Protein AF-A0A1X0Q7D5-F1 (afdb_monomer_lite)

Secondary structure (DSSP, 8-state):
------PPPPP-----SS--B--S-HHHHHHHHHHHHT--S-HHHHHHHHHTT----HHHHHHHHHTPPPHHHHHHHHH---S-B-HHHHHHHH-S-HHHHHHHHHHHHHHHHHTTS-HHHHHHHHHHHHHHHHH-HHHHHHHHHHHHHHHHHTTT-SS--S---GGGGGGG-SHHHHHHHHHH--GGG------SS-HHHHHHHHHHHHTT--TTSS-HHHHHHHHHHHHHHHHHHHHHHHHHT-S-HHHHHHHHHHHHHHHH----

Foldseek 3Di:
DDDDDDDDDDDDDDDDDQPQDDLADPVLLVLQLVLCVPDPDDLVVVLVCLLVLNDDPLVSLVSCLVSPDDPVSLVVLLPDPDPRHGPSSVSSVPDPDSVSSNLSSLLSNLCVLVVPDPLVVLLVVLLVQLCCLLPPPLVVQLQVVVLVVVCVVVVVPPHRDPHDALVCLVVCLDPVSLVVSVVRHPLVPDPADARPDFPVVVLVSVVVSVVSDDPPSDPVVVVVSSVVSSVSSVVSVVVSCVSNVHDTPNVRSVSVVVSSVSSPDDDD

InterPro domains:
  IPR015425 Formin, FH2 domain [PF02181] (6-171)
  IPR042201 Formin, FH2 domain superfamily [G3DSA:1.20.58.2220] (2-186)

Sequence (268 aa):
MVKEIKKKEVKNVIFDKEEEIKVLDPRKSFGLNVALGRVKLKPEELLEEISERKLKDENLVRQLLFYSPSIEEHLIIKSIKDEKINKAEKFYQTVENLPKLIEDLTAINFNNLYSKRNYKKLFSNYIELFEYMIDSKDLVDLVGILLIVGNQLNNFQLNRAEAFELNSLESFMIDDIKELLIKKFDFSKLKIQSLILPTTGLLLEFKDIKNIYLKGVIDDLEYELIEELFDKLVNLQTKLKRFFNIDDDFKFINQIVKFIEFNLKTDQ

Radius of gyration: 30.1 Å; chains: 1; bounding box: 59×72×79 Å

Structure (mmCIF, N/CA/C/O backbone):
data_AF-A0A1X0Q7D5-F1
#
_entry.id   AF-A0A1X0Q7D5-F1
#
loop_
_atom_site.group_PDB
_atom_site.id
_atom_site.type_symbol
_atom_site.label_atom_id
_atom_site.label_alt_id
_atom_site.label_comp_id
_atom_site.label_asym_id
_atom_site.label_entity_id
_atom_site.label_seq_id
_atom_site.pdbx_PDB_ins_code
_atom_site.Cartn_x
_atom_site.Cartn_y
_atom_site.Cartn_z
_atom_site.occupancy
_atom_site.B_iso_or_equiv
_atom_site.auth_seq_id
_atom_site.auth_comp_id
_atom_site.auth_asym_id
_atom_site.auth_atom_id
_atom_site.pdbx_PDB_model_num
ATOM 1 N N . MET A 1 1 ? -13.262 -50.749 46.425 1.00 39.00 1 MET A N 1
ATOM 2 C CA . MET A 1 1 ? -13.617 -50.066 45.161 1.00 39.00 1 MET A CA 1
ATOM 3 C C . MET A 1 1 ? -14.541 -48.903 45.475 1.00 39.00 1 MET A C 1
ATOM 5 O O . MET A 1 1 ? -15.733 -49.121 45.594 1.00 39.00 1 MET A O 1
ATOM 9 N N . VAL A 1 2 ? -13.999 -47.694 45.611 1.00 30.02 2 VAL A N 1
ATOM 10 C CA . VAL A 1 2 ? -14.742 -46.436 45.435 1.00 30.02 2 VAL A CA 1
ATOM 11 C C . VAL A 1 2 ? -13.741 -45.471 44.800 1.00 30.02 2 VAL A C 1
ATOM 13 O O . VAL A 1 2 ? -12.714 -45.165 45.398 1.00 30.02 2 VAL A O 1
ATOM 16 N N . LYS A 1 3 ? -13.964 -45.116 43.531 1.00 31.14 3 LYS A N 1
ATOM 17 C CA . LYS A 1 3 ? -13.182 -44.108 42.806 1.00 31.14 3 LYS A CA 1
ATOM 18 C C . LYS A 1 3 ? -13.866 -42.764 43.037 1.00 31.14 3 LYS A C 1
ATOM 20 O O . LYS A 1 3 ? -14.934 -42.536 42.479 1.00 31.14 3 LYS A O 1
ATOM 25 N N . GLU A 1 4 ? -13.257 -41.896 43.836 1.00 32.75 4 GLU A N 1
ATOM 26 C CA . GLU A 1 4 ? -13.654 -40.491 43.921 1.00 32.75 4 GLU A CA 1
ATOM 27 C C . GLU A 1 4 ? -13.038 -39.691 42.769 1.00 32.75 4 GLU A C 1
ATOM 29 O O . GLU A 1 4 ? -11.847 -39.779 42.457 1.00 32.75 4 GLU A O 1
ATOM 34 N N . ILE A 1 5 ? -13.903 -38.932 42.106 1.00 35.88 5 ILE A N 1
ATOM 35 C CA . ILE A 1 5 ? -13.606 -38.073 40.967 1.00 35.88 5 ILE A CA 1
ATOM 36 C C . ILE A 1 5 ? -12.966 -36.786 41.501 1.00 35.88 5 ILE A C 1
ATOM 38 O O . ILE A 1 5 ? -13.584 -36.031 42.248 1.00 35.88 5 ILE A O 1
ATOM 42 N N . LYS A 1 6 ? -11.717 -36.528 41.100 1.00 32.94 6 LYS A N 1
ATOM 43 C CA . LYS A 1 6 ? -10.982 -35.298 41.419 1.00 32.94 6 LYS A CA 1
ATOM 44 C C . LYS A 1 6 ? -11.649 -34.086 40.755 1.00 32.94 6 LYS A C 1
ATOM 46 O O . LYS A 1 6 ? -11.625 -33.964 39.530 1.00 32.94 6 LYS A O 1
ATOM 51 N N . LYS A 1 7 ? -12.184 -33.166 41.566 1.00 35.16 7 LYS A N 1
ATOM 52 C CA . LYS A 1 7 ? -12.457 -31.773 41.171 1.00 35.16 7 LYS A CA 1
ATOM 53 C C . LYS A 1 7 ? -11.136 -31.130 40.732 1.00 35.16 7 LYS A C 1
ATOM 55 O O . LYS A 1 7 ? -10.189 -31.087 41.510 1.00 35.16 7 LYS A O 1
ATOM 60 N N . LYS A 1 8 ? -11.064 -30.661 39.484 1.00 35.31 8 LYS A N 1
ATOM 61 C CA . LYS A 1 8 ? -9.956 -29.826 39.002 1.00 35.31 8 LYS A CA 1
ATOM 62 C C . LYS A 1 8 ? -10.053 -28.452 39.664 1.00 35.31 8 LYS A C 1
ATOM 64 O O . LYS A 1 8 ? -11.055 -27.762 39.509 1.00 35.31 8 LYS A O 1
ATOM 69 N N . GLU A 1 9 ? -9.008 -28.103 40.399 1.00 33.56 9 GLU A N 1
ATOM 70 C CA . GLU A 1 9 ? -8.791 -26.798 41.014 1.00 33.56 9 GLU A CA 1
ATOM 71 C C . GLU A 1 9 ? -8.634 -25.709 39.943 1.00 33.56 9 GLU A C 1
ATOM 73 O O . GLU A 1 9 ? -7.867 -25.848 38.986 1.00 33.56 9 GLU A O 1
ATOM 78 N N . VAL A 1 10 ? -9.384 -24.622 40.128 1.00 36.31 10 VAL A N 1
ATOM 79 C CA . VAL A 1 10 ? -9.262 -23.359 39.396 1.00 36.31 10 VAL A CA 1
ATOM 80 C C . VAL A 1 10 ? -7.974 -22.682 39.866 1.00 36.31 10 VAL A C 1
ATOM 82 O O . VAL A 1 10 ? -7.801 -22.437 41.057 1.00 36.31 10 VAL A O 1
ATOM 85 N N . LYS A 1 11 ? -7.041 -22.429 38.943 1.00 39.25 11 LYS A N 1
ATOM 86 C CA . LYS A 1 11 ? -5.723 -21.867 39.259 1.00 39.25 11 LYS A CA 1
ATOM 87 C C . LYS A 1 11 ? -5.756 -20.337 39.348 1.00 39.25 11 LYS A C 1
ATOM 89 O O . LYS A 1 11 ? -6.003 -19.667 38.356 1.00 39.25 11 LYS A O 1
ATOM 94 N N . ASN A 1 12 ? -5.389 -19.867 40.541 1.00 36.47 12 ASN A N 1
ATOM 95 C CA . ASN A 1 12 ? -4.577 -18.697 40.893 1.00 36.47 12 ASN A CA 1
ATOM 96 C C . ASN A 1 12 ? -4.972 -17.317 40.345 1.00 36.47 12 ASN A C 1
ATOM 98 O O . ASN A 1 12 ? -4.463 -16.860 39.324 1.00 36.47 12 ASN A O 1
ATOM 102 N N . VAL A 1 13 ? -5.755 -16.605 41.159 1.00 38.41 13 VAL A N 1
ATOM 103 C CA . VAL A 1 13 ? -5.809 -15.138 41.202 1.00 38.41 13 VAL A CA 1
ATOM 104 C C . VAL A 1 13 ? -4.512 -14.636 41.849 1.00 38.41 13 VAL A C 1
ATOM 106 O O . VAL A 1 13 ? -4.200 -15.011 42.979 1.00 38.41 13 VAL A O 1
ATOM 109 N N . ILE A 1 14 ? -3.730 -13.832 41.129 1.00 40.03 14 ILE A N 1
ATOM 110 C CA . ILE A 1 14 ? -2.542 -13.153 41.665 1.00 40.03 14 ILE A CA 1
ATOM 111 C C . ILE A 1 14 ? -2.981 -11.753 42.100 1.00 40.03 14 ILE A C 1
ATOM 113 O O . ILE A 1 14 ? -3.349 -10.932 41.262 1.00 40.03 14 ILE A O 1
ATOM 117 N N . PHE A 1 15 ? -2.952 -11.499 43.407 1.00 38.22 15 PHE A N 1
ATOM 118 C CA . PHE A 1 15 ? -3.236 -10.192 43.997 1.00 38.22 15 PHE A CA 1
ATOM 119 C C . PHE A 1 15 ? -1.946 -9.377 44.098 1.00 38.22 15 PHE A C 1
ATOM 121 O O . PHE A 1 15 ? -0.965 -9.860 44.661 1.00 38.22 15 PHE A O 1
ATOM 128 N N . ASP A 1 16 ? -1.955 -8.142 43.594 1.00 35.97 16 ASP A N 1
ATOM 129 C CA . ASP A 1 16 ? -0.895 -7.173 43.869 1.00 35.97 16 ASP A CA 1
ATOM 130 C C . ASP A 1 16 ? -1.491 -5.761 43.988 1.00 35.97 16 ASP A C 1
ATOM 132 O O . ASP A 1 16 ? -2.209 -5.328 43.089 1.00 35.97 16 ASP A O 1
ATOM 136 N N . LYS A 1 17 ? -1.203 -5.139 45.144 1.00 43.09 17 LYS A N 1
ATOM 137 C CA . LYS A 1 17 ? -1.544 -3.806 45.697 1.00 43.09 17 LYS A CA 1
ATOM 138 C C . LYS A 1 17 ? -2.798 -3.090 45.157 1.00 43.09 17 LYS A C 1
ATOM 140 O O . LYS A 1 17 ? -2.791 -2.550 44.061 1.00 43.09 17 LYS A O 1
ATOM 145 N N . GLU A 1 18 ? -3.782 -2.991 46.060 1.00 50.47 18 GLU A N 1
ATOM 146 C CA . GLU A 1 18 ? -5.207 -2.688 45.846 1.00 50.47 18 GLU A CA 1
ATOM 147 C C . GLU A 1 18 ? -5.876 -3.771 44.993 1.00 50.47 18 GLU A C 1
ATOM 149 O O . GLU A 1 18 ? -5.491 -4.017 43.859 1.00 50.47 18 GLU A O 1
ATOM 154 N N . GLU A 1 19 ? -6.821 -4.504 45.594 1.00 57.53 19 GLU A N 1
ATOM 155 C CA . GLU A 1 19 ? -7.517 -5.648 44.989 1.00 57.53 19 GLU A CA 1
ATOM 156 C C . GLU A 1 19 ? -8.430 -5.190 43.838 1.00 57.53 19 GLU A C 1
ATOM 158 O O . GLU A 1 19 ? -9.652 -5.226 43.943 1.00 57.53 19 GLU A O 1
ATOM 163 N N . GLU A 1 20 ? -7.845 -4.703 42.746 1.00 63.88 20 GLU A N 1
ATOM 164 C CA . GLU A 1 20 ? -8.560 -4.500 41.499 1.00 63.88 20 GLU A CA 1
ATOM 165 C C . GLU A 1 20 ? -8.832 -5.867 40.876 1.00 63.88 20 GLU A C 1
ATOM 167 O O . GLU A 1 20 ? -7.918 -6.679 40.682 1.00 63.88 20 GLU A O 1
ATOM 172 N N . ILE A 1 21 ? -10.099 -6.125 40.559 1.00 67.75 21 ILE A N 1
ATOM 173 C CA . ILE A 1 21 ? -10.488 -7.316 39.805 1.00 67.75 21 ILE A CA 1
ATOM 174 C C . ILE A 1 21 ? -9.837 -7.210 38.423 1.00 67.75 21 ILE A C 1
ATOM 176 O O . ILE A 1 21 ? -9.917 -6.165 37.789 1.00 67.75 21 ILE A O 1
ATOM 180 N N . LYS A 1 22 ? -9.171 -8.279 37.971 1.00 74.50 22 LYS A N 1
ATOM 181 C CA . LYS A 1 22 ? -8.504 -8.344 36.662 1.00 74.50 22 LYS A CA 1
ATOM 182 C C . LYS A 1 22 ? -9.053 -9.526 35.873 1.00 74.50 22 LYS A C 1
ATOM 184 O O . LYS A 1 22 ? -8.782 -10.678 36.206 1.00 74.50 22 LYS A O 1
ATOM 189 N N . VAL A 1 23 ? -9.837 -9.228 34.846 1.00 87.06 23 VAL A N 1
ATOM 190 C CA . VAL A 1 23 ? -10.354 -10.174 33.849 1.00 87.06 23 VAL A CA 1
ATOM 191 C C . VAL A 1 23 ? -9.402 -10.257 32.668 1.00 87.06 23 VAL A C 1
ATOM 193 O O . VAL A 1 23 ? -9.085 -11.346 32.198 1.00 87.06 23 VAL A O 1
ATOM 196 N N . LEU A 1 24 ? -8.943 -9.099 32.193 1.00 90.38 24 LEU A N 1
ATOM 197 C CA . LEU A 1 24 ? -7.991 -9.026 31.093 1.00 90.38 24 LEU A CA 1
ATOM 198 C C . LEU A 1 24 ? -6.618 -9.512 31.547 1.00 90.38 24 LEU A C 1
ATOM 200 O O . LEU A 1 24 ? -6.175 -9.217 32.662 1.00 90.38 24 LEU A O 1
ATOM 204 N N . ASP A 1 25 ? -5.895 -10.186 30.651 1.00 90.31 25 ASP A N 1
ATOM 205 C CA . ASP A 1 25 ? -4.500 -10.506 30.923 1.00 90.31 25 ASP A CA 1
ATOM 206 C C . ASP A 1 25 ? -3.678 -9.219 31.169 1.00 90.31 25 ASP A C 1
ATOM 208 O O . ASP A 1 25 ? -3.997 -8.149 30.627 1.00 90.31 25 ASP A O 1
ATOM 212 N N . PRO A 1 26 ? -2.598 -9.290 31.972 1.00 89.56 26 PRO A N 1
ATOM 213 C CA . PRO A 1 26 ? -1.844 -8.103 32.368 1.00 89.56 26 PRO A CA 1
ATOM 214 C C . PRO A 1 26 ? -1.321 -7.264 31.197 1.00 89.56 26 PRO A C 1
ATOM 216 O O . PRO A 1 26 ? -1.211 -6.044 31.323 1.00 89.56 26 PRO A O 1
ATOM 219 N N . ARG A 1 27 ? -1.012 -7.885 30.049 1.00 91.12 27 ARG A N 1
ATOM 220 C CA . ARG A 1 27 ? -0.479 -7.179 28.879 1.00 91.12 27 ARG A CA 1
ATOM 221 C C . ARG A 1 27 ? -1.579 -6.396 28.166 1.00 91.12 27 ARG A C 1
ATOM 223 O O . ARG A 1 27 ? -1.351 -5.222 27.865 1.00 91.12 27 ARG A O 1
ATOM 230 N N . LYS A 1 28 ? -2.751 -7.001 27.928 1.00 93.38 28 LYS A N 1
ATOM 231 C CA . LYS A 1 28 ? -3.926 -6.287 27.389 1.00 93.38 28 LYS A CA 1
ATOM 232 C C . LYS A 1 28 ? -4.329 -5.141 28.303 1.00 93.38 28 LYS A C 1
ATOM 234 O O . LYS A 1 28 ? -4.443 -4.007 27.841 1.00 93.38 28 LYS A O 1
ATOM 239 N N . SER A 1 29 ? -4.482 -5.426 29.598 1.00 92.06 29 SER A N 1
ATOM 240 C CA . SER A 1 29 ? -4.887 -4.424 30.585 1.00 92.06 29 SER A CA 1
ATOM 241 C C . SER A 1 29 ? -3.911 -3.246 30.606 1.00 92.06 29 SER A C 1
ATOM 243 O O . SER A 1 29 ? -4.331 -2.098 30.470 1.00 92.06 29 SER A O 1
ATOM 245 N N . PHE A 1 30 ? -2.600 -3.496 30.673 1.00 91.75 30 PHE A N 1
ATOM 246 C CA . PHE A 1 30 ? -1.601 -2.426 30.628 1.00 91.75 30 PHE A CA 1
ATOM 247 C C . PHE A 1 30 ? -1.672 -1.613 29.325 1.00 91.75 30 PHE A C 1
ATOM 249 O O . PHE A 1 30 ? -1.723 -0.383 29.371 1.00 91.75 30 PHE A O 1
ATOM 256 N N . GLY A 1 31 ? -1.721 -2.285 28.168 1.00 93.19 31 GLY A N 1
ATOM 257 C CA . GLY A 1 31 ? -1.796 -1.629 26.860 1.00 93.19 31 GLY A CA 1
ATOM 258 C C . GLY A 1 31 ? -3.011 -0.710 26.727 1.00 93.19 31 GLY A C 1
ATOM 259 O O . GLY A 1 31 ? -2.871 0.447 26.327 1.00 93.19 31 GLY A O 1
ATOM 260 N N . LEU A 1 32 ? -4.185 -1.192 27.137 1.00 95.06 32 LEU A N 1
ATOM 261 C CA . LEU A 1 32 ? -5.430 -0.425 27.126 1.00 95.06 32 LEU A CA 1
ATOM 262 C C . LEU A 1 32 ? -5.417 0.725 28.133 1.00 95.06 32 LEU A C 1
ATOM 264 O O . LEU A 1 32 ? -5.837 1.825 27.791 1.00 95.06 32 LEU A O 1
ATOM 268 N N . ASN A 1 33 ? -4.908 0.514 29.349 1.00 92.75 33 ASN A N 1
ATOM 269 C CA . ASN A 1 33 ? -4.820 1.574 30.357 1.00 92.75 33 ASN A CA 1
ATOM 270 C C . ASN A 1 33 ? -3.894 2.713 29.903 1.00 92.75 33 ASN A C 1
ATOM 272 O O . ASN A 1 33 ? -4.217 3.882 30.111 1.00 92.75 33 ASN A O 1
ATOM 276 N N . VAL A 1 34 ? -2.782 2.402 29.226 1.00 93.31 34 VAL A N 1
ATOM 277 C CA . VAL A 1 34 ? -1.906 3.420 28.620 1.00 93.31 34 VAL A CA 1
ATOM 278 C C . VAL A 1 34 ? -2.617 4.157 27.485 1.00 93.31 34 VAL A C 1
ATOM 280 O O . VAL A 1 34 ? -2.561 5.388 27.435 1.00 93.31 34 VAL A O 1
ATOM 283 N N . ALA A 1 35 ? -3.287 3.426 26.590 1.00 93.69 35 ALA A N 1
ATOM 284 C CA . ALA A 1 35 ? -4.013 3.991 25.454 1.00 93.69 35 ALA A CA 1
ATOM 285 C C . ALA A 1 35 ? -5.117 4.950 25.924 1.00 93.69 35 ALA A C 1
ATOM 287 O O . ALA A 1 35 ? -5.101 6.146 25.630 1.00 93.69 35 ALA A O 1
ATOM 288 N N . LEU A 1 36 ? -6.025 4.433 26.753 1.00 94.25 36 LEU A N 1
ATOM 289 C CA . LEU A 1 36 ? -7.155 5.161 27.318 1.00 94.25 36 LEU A CA 1
ATOM 290 C C . LEU A 1 36 ? -6.700 6.242 28.298 1.00 94.25 36 LEU A C 1
ATOM 292 O O . LEU A 1 36 ? -7.378 7.251 28.459 1.00 94.25 36 LEU A O 1
ATOM 296 N N . GLY A 1 37 ? -5.554 6.083 28.962 1.00 90.69 37 GLY A N 1
ATOM 297 C CA . GLY A 1 37 ? -4.970 7.081 29.861 1.00 90.69 37 GLY A CA 1
ATOM 298 C C . GLY A 1 37 ? -4.703 8.431 29.189 1.00 90.69 37 GLY A C 1
ATOM 299 O O . GLY A 1 37 ? -4.814 9.465 29.840 1.00 90.69 37 GLY A O 1
ATOM 300 N N . ARG A 1 38 ? -4.416 8.427 27.882 1.00 89.94 38 ARG A N 1
ATOM 301 C CA . ARG A 1 38 ? -4.175 9.636 27.075 1.00 89.94 38 ARG A CA 1
ATOM 302 C C . ARG A 1 38 ? -5.460 10.268 26.541 1.00 89.94 38 ARG A C 1
ATOM 304 O O . ARG A 1 38 ? -5.440 11.422 26.115 1.00 89.94 38 ARG A O 1
ATOM 311 N N . VAL A 1 39 ? -6.565 9.526 26.573 1.00 91.56 39 VAL A N 1
ATOM 312 C CA . VAL A 1 39 ? -7.874 9.995 26.122 1.00 91.56 39 VAL A CA 1
ATOM 313 C C . VAL A 1 39 ? -8.463 10.941 27.162 1.00 91.56 39 VAL A C 1
ATOM 315 O O . VAL A 1 39 ? -8.566 10.605 28.342 1.00 91.56 39 VAL A O 1
ATOM 318 N N . LYS A 1 40 ? -8.845 12.136 26.701 1.00 90.25 40 LYS A N 1
ATOM 319 C CA . LYS A 1 40 ? -9.476 13.187 27.517 1.00 90.25 40 LYS A CA 1
ATOM 320 C C . LYS A 1 40 ? -11.008 13.132 27.511 1.00 90.25 40 LYS A C 1
ATOM 322 O O . LYS A 1 40 ? -11.629 13.910 28.224 1.00 90.25 40 LYS A O 1
ATOM 327 N N . LEU A 1 41 ? -11.583 12.249 26.700 1.00 92.19 41 LEU A N 1
ATOM 328 C CA . LEU A 1 41 ? -13.020 12.008 26.603 1.00 92.19 41 LEU A CA 1
ATOM 329 C C . LEU A 1 41 ? -13.487 11.047 27.696 1.00 92.19 41 LEU A C 1
ATOM 331 O O . LEU A 1 41 ? -12.718 10.198 28.168 1.00 92.19 41 LEU A O 1
ATOM 335 N N . LYS A 1 42 ? -14.761 11.159 28.060 1.00 93.19 42 LYS A N 1
ATOM 336 C CA . LYS A 1 42 ? -15.444 10.125 28.843 1.00 93.19 42 LYS A CA 1
ATOM 337 C C . LYS A 1 42 ? -15.646 8.859 27.995 1.00 93.19 42 LYS A C 1
ATOM 339 O O . LYS A 1 42 ? -15.635 8.951 26.767 1.00 93.19 42 LYS A O 1
ATOM 344 N N . PRO A 1 43 ? -15.825 7.678 28.615 1.00 93.12 43 PRO A N 1
ATOM 345 C CA . PRO A 1 43 ? -16.076 6.437 27.884 1.00 93.12 43 PRO A CA 1
ATOM 346 C C . PRO A 1 43 ? -17.226 6.542 26.879 1.00 93.12 43 PRO A C 1
ATOM 348 O O . PRO A 1 43 ? -17.070 6.116 25.741 1.00 93.12 43 PRO A O 1
ATOM 351 N N . GLU A 1 44 ? -18.338 7.165 27.265 1.00 94.19 44 GLU A N 1
ATOM 352 C CA . GLU A 1 44 ? -19.539 7.287 26.434 1.00 94.19 44 GLU A CA 1
ATOM 353 C C . GLU A 1 44 ? -19.290 8.182 25.213 1.00 94.19 44 GLU A C 1
ATOM 355 O O . GLU A 1 44 ? -19.636 7.811 24.097 1.00 94.19 44 GLU A O 1
ATOM 360 N N . GLU A 1 45 ? -18.607 9.313 25.415 1.00 95.81 45 GLU A N 1
ATOM 361 C CA . GLU A 1 45 ? -18.202 10.236 24.344 1.00 95.81 45 GLU A CA 1
ATOM 362 C C . GLU A 1 45 ? -17.221 9.561 23.372 1.00 95.81 45 GLU A C 1
ATOM 364 O O . GLU A 1 45 ? -17.313 9.731 22.159 1.00 95.81 45 GLU A O 1
ATOM 369 N N . LEU A 1 46 ? -16.281 8.758 23.890 1.00 96.75 46 LEU A N 1
ATOM 370 C CA . LEU A 1 46 ? -15.361 7.990 23.051 1.00 96.75 46 LEU A CA 1
ATOM 371 C C . LEU A 1 46 ? -16.105 6.931 22.224 1.00 96.75 46 LEU A C 1
ATOM 373 O O . LEU A 1 46 ? -15.769 6.728 21.059 1.00 96.75 46 LEU A O 1
ATOM 377 N N . LEU A 1 47 ? -17.095 6.249 22.806 1.00 97.50 47 LEU A N 1
ATOM 378 C CA . LEU A 1 47 ? -17.916 5.274 22.083 1.00 97.50 47 LEU A CA 1
ATOM 379 C C . LEU A 1 47 ? -18.765 5.938 21.000 1.00 97.50 47 LEU A C 1
ATOM 381 O O . LEU A 1 47 ? -18.870 5.383 19.908 1.00 97.50 47 LEU A O 1
ATOM 385 N N . GLU A 1 48 ? -19.310 7.123 21.270 1.00 96.56 48 GLU A N 1
ATOM 386 C CA . GLU A 1 48 ? -20.025 7.926 20.277 1.00 96.56 48 GLU A CA 1
ATOM 387 C C . GLU A 1 48 ? -19.101 8.275 19.101 1.00 96.56 48 GLU A C 1
ATOM 389 O O . GLU A 1 48 ? -19.395 7.893 17.969 1.00 96.56 48 GLU A O 1
ATOM 394 N N . GLU A 1 49 ? -17.922 8.845 19.368 1.00 97.06 49 GLU A N 1
ATOM 395 C CA . GLU A 1 49 ? -16.901 9.157 18.352 1.00 97.06 49 GLU A CA 1
ATOM 396 C C . GLU A 1 49 ? -16.483 7.934 17.514 1.00 97.06 49 GLU A C 1
ATOM 398 O O . GLU A 1 49 ? -16.224 8.055 16.311 1.00 97.06 49 GLU A O 1
ATOM 403 N N . ILE A 1 50 ? -16.411 6.744 18.124 1.00 97.62 50 ILE A N 1
ATOM 404 C CA . ILE A 1 50 ? -16.120 5.492 17.411 1.00 97.62 50 ILE A CA 1
ATOM 405 C C . ILE A 1 50 ? -17.313 5.072 16.544 1.00 97.62 50 ILE A C 1
ATOM 407 O O . ILE A 1 50 ? -17.133 4.784 15.362 1.00 97.62 50 ILE A O 1
ATOM 411 N N . SER A 1 51 ? -18.528 5.071 17.094 1.00 96.00 51 SER A N 1
ATOM 412 C CA . SER A 1 51 ? -19.742 4.661 16.373 1.00 96.00 51 SER A CA 1
ATOM 413 C C . SER A 1 51 ? -20.056 5.570 15.179 1.00 96.00 51 SER A C 1
ATOM 415 O O . SER A 1 51 ? -20.464 5.105 14.116 1.00 96.00 51 SER A O 1
ATOM 417 N N . GLU A 1 52 ? -19.774 6.867 15.316 1.00 95.00 52 GLU A N 1
ATOM 418 C CA . GLU A 1 52 ? -19.905 7.862 14.255 1.00 95.00 52 GLU A CA 1
ATOM 419 C C . GLU A 1 52 ? -18.704 7.876 13.293 1.00 95.00 52 GLU A C 1
ATOM 421 O O . GLU A 1 52 ? -18.687 8.651 12.334 1.00 95.00 52 GLU A O 1
ATOM 426 N N . ARG A 1 53 ? -17.695 7.024 13.529 1.00 93.31 53 ARG A N 1
ATOM 427 C CA . ARG A 1 53 ? -16.459 6.903 12.738 1.00 93.31 53 ARG A CA 1
ATOM 428 C C . ARG A 1 53 ? -15.654 8.208 12.644 1.00 93.31 53 ARG A C 1
ATOM 430 O O . ARG A 1 53 ? -14.991 8.463 11.639 1.00 93.31 53 ARG A O 1
ATOM 437 N N . LYS A 1 54 ? -15.699 9.038 13.690 1.00 93.94 54 LYS A N 1
ATOM 438 C CA . LYS A 1 54 ? -15.034 10.354 13.765 1.00 93.94 54 LYS A CA 1
ATOM 439 C C . LYS A 1 54 ? -13.695 10.328 14.502 1.00 93.94 54 LYS A C 1
ATOM 441 O O . LYS A 1 54 ? -12.905 11.266 14.356 1.00 93.94 54 LYS A O 1
ATOM 446 N N . LEU A 1 55 ? -13.393 9.246 15.225 1.00 95.06 55 LEU A N 1
ATOM 447 C CA . LEU A 1 55 ? -12.152 9.116 15.986 1.00 95.06 55 LEU A CA 1
ATOM 448 C C . LEU A 1 55 ? -10.899 9.188 15.087 1.00 95.06 55 LEU A C 1
ATOM 450 O O . LEU A 1 55 ? -10.635 8.300 14.279 1.00 95.06 55 LEU A O 1
ATOM 454 N N . LYS A 1 56 ? -10.082 10.232 15.284 1.00 90.69 56 LYS A N 1
ATOM 455 C CA . LYS A 1 56 ? -8.890 10.520 14.457 1.00 90.69 56 LYS A CA 1
ATOM 456 C C . LYS A 1 56 ? -7.586 9.890 14.951 1.00 90.69 56 LYS A C 1
ATOM 458 O O . LYS A 1 56 ? -6.609 9.854 14.208 1.00 90.69 56 LYS A O 1
ATOM 463 N N . ASP A 1 57 ? -7.525 9.453 16.207 1.00 94.62 57 ASP A N 1
ATOM 464 C CA . ASP A 1 57 ? -6.295 8.894 16.778 1.00 94.62 57 ASP A CA 1
ATOM 465 C C . ASP A 1 57 ? -6.061 7.463 16.256 1.00 94.62 57 ASP A C 1
ATOM 467 O O . ASP A 1 57 ? -6.549 6.484 16.824 1.00 94.62 57 ASP A O 1
ATOM 471 N N . GLU A 1 58 ? -5.299 7.343 15.159 1.00 94.25 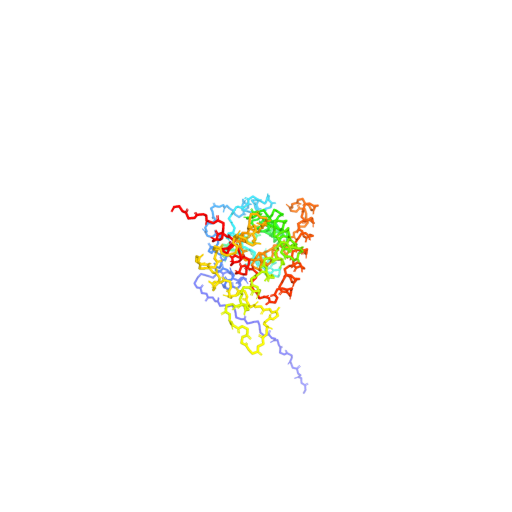58 GLU A N 1
ATOM 472 C CA . GLU A 1 58 ? -4.945 6.053 14.543 1.00 94.25 58 GLU A CA 1
ATOM 473 C C . GLU A 1 58 ? -4.302 5.080 15.538 1.00 94.25 58 GLU A C 1
ATOM 475 O O . GLU A 1 58 ? -4.527 3.869 15.469 1.00 94.25 58 GLU A O 1
ATOM 480 N N . ASN A 1 59 ? -3.461 5.589 16.442 1.00 94.75 59 ASN A N 1
ATOM 481 C CA . ASN A 1 59 ? -2.741 4.742 17.381 1.00 94.75 59 ASN A CA 1
ATOM 482 C C . ASN A 1 59 ? -3.695 4.191 18.444 1.00 94.75 59 ASN A C 1
ATOM 484 O O . ASN A 1 59 ? -3.623 3.003 18.760 1.00 94.75 59 ASN A O 1
ATOM 488 N N . LEU A 1 60 ? -4.613 5.019 18.948 1.00 96.38 60 LEU A N 1
ATOM 489 C CA . LEU A 1 60 ? -5.668 4.563 19.848 1.00 96.38 60 LEU A CA 1
ATOM 490 C C . LEU A 1 60 ? -6.542 3.496 19.181 1.00 96.38 60 LEU A C 1
ATOM 492 O O . LEU A 1 60 ? -6.746 2.441 19.775 1.00 96.38 60 LEU A O 1
ATOM 496 N N . VAL A 1 61 ? -6.990 3.716 17.940 1.00 97.25 61 VAL A N 1
ATOM 497 C CA . VAL A 1 61 ? -7.802 2.738 17.189 1.00 97.25 61 VAL A CA 1
ATOM 498 C C . VAL A 1 61 ? -7.088 1.387 17.094 1.00 97.25 61 VAL A C 1
ATOM 500 O O . VAL A 1 61 ? -7.665 0.353 17.432 1.00 97.25 61 VAL A O 1
ATOM 503 N N . ARG A 1 62 ? -5.805 1.381 16.707 1.00 95.88 62 ARG A N 1
ATOM 504 C CA . ARG A 1 62 ? -5.010 0.143 16.620 1.00 95.88 62 ARG A CA 1
ATOM 505 C C . ARG A 1 62 ? -4.828 -0.532 17.974 1.00 95.88 62 ARG A C 1
ATOM 507 O O . ARG A 1 62 ? -4.879 -1.755 18.045 1.00 95.88 62 ARG A O 1
ATOM 514 N N . GLN A 1 63 ? -4.618 0.237 19.040 1.00 96.56 63 GLN A N 1
ATOM 515 C CA . GLN A 1 63 ? -4.476 -0.307 20.391 1.00 96.56 63 GLN A CA 1
ATOM 516 C C . GLN A 1 63 ? -5.789 -0.908 20.907 1.00 96.56 63 GLN A C 1
ATOM 518 O O . GLN A 1 63 ? -5.752 -1.980 21.509 1.00 96.56 63 GLN A O 1
ATOM 523 N N . LEU A 1 64 ? -6.933 -0.273 20.633 1.00 97.31 64 LEU A N 1
ATOM 524 C CA . LEU A 1 64 ? -8.256 -0.796 20.983 1.00 97.31 64 LEU A CA 1
ATOM 525 C C . LEU A 1 64 ? -8.585 -2.084 20.217 1.00 97.31 64 LEU A C 1
ATOM 527 O O . LEU A 1 64 ? -9.098 -3.019 20.822 1.00 97.31 64 LEU A O 1
ATOM 531 N N . LEU A 1 65 ? -8.236 -2.166 18.927 1.00 96.62 65 LEU A N 1
ATOM 532 C CA . LEU A 1 65 ? -8.380 -3.393 18.134 1.00 96.62 65 LEU A CA 1
ATOM 533 C C . LEU A 1 65 ? -7.459 -4.511 18.636 1.00 96.62 65 LEU A C 1
ATOM 535 O O . LEU A 1 65 ? -7.906 -5.628 18.875 1.00 96.62 65 LEU A O 1
ATOM 539 N N . PHE A 1 66 ? -6.169 -4.216 18.812 1.00 96.06 66 PHE A N 1
ATOM 540 C CA . PHE A 1 66 ? -5.163 -5.228 19.141 1.00 96.06 66 PHE A CA 1
ATOM 541 C C . PHE A 1 66 ? -5.342 -5.814 20.545 1.00 96.06 66 PHE A C 1
ATOM 543 O O . PHE A 1 66 ? -5.143 -7.010 20.749 1.00 96.06 66 PHE A O 1
ATOM 550 N N . TYR A 1 67 ? -5.709 -4.977 21.517 1.00 96.62 67 TYR A N 1
ATOM 551 C CA . TYR A 1 67 ? -5.915 -5.398 22.902 1.00 96.62 67 TYR A CA 1
ATOM 552 C C . TYR A 1 67 ? -7.390 -5.619 23.253 1.00 96.62 67 TYR A C 1
ATOM 554 O O . TYR A 1 67 ? -7.712 -5.714 24.437 1.00 96.62 67 TYR A O 1
ATOM 562 N N . SER A 1 68 ? -8.281 -5.699 22.260 1.00 95.62 68 SER A N 1
ATOM 563 C CA . SER A 1 68 ? -9.709 -5.919 22.497 1.00 95.62 68 SER A CA 1
ATOM 564 C C . SER A 1 68 ? -9.947 -7.200 23.315 1.00 95.62 68 SER A C 1
ATOM 566 O O . SER A 1 68 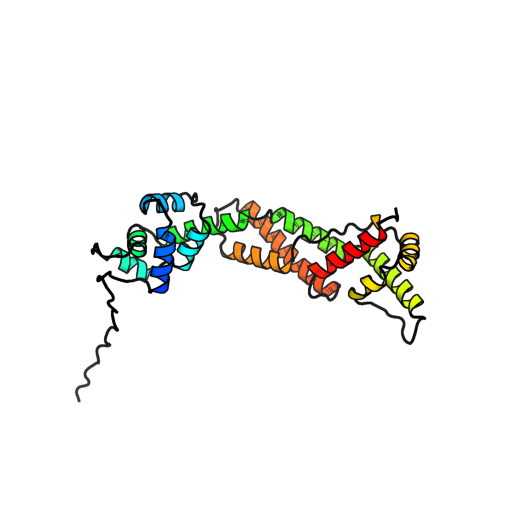? -9.252 -8.204 23.102 1.00 95.62 68 SER A O 1
ATOM 568 N N . PRO A 1 69 ? -10.893 -7.199 24.272 1.00 96.06 69 PRO A N 1
ATOM 569 C CA . PRO A 1 69 ? -11.307 -8.423 24.939 1.00 96.06 69 PRO A CA 1
ATOM 570 C C . PRO A 1 69 ? -11.878 -9.428 23.936 1.00 96.06 69 PRO A C 1
ATOM 572 O O . PRO A 1 69 ? -12.410 -9.083 22.886 1.00 96.06 69 PRO A O 1
ATOM 575 N N . SER A 1 70 ? -11.819 -10.698 24.303 1.00 95.94 70 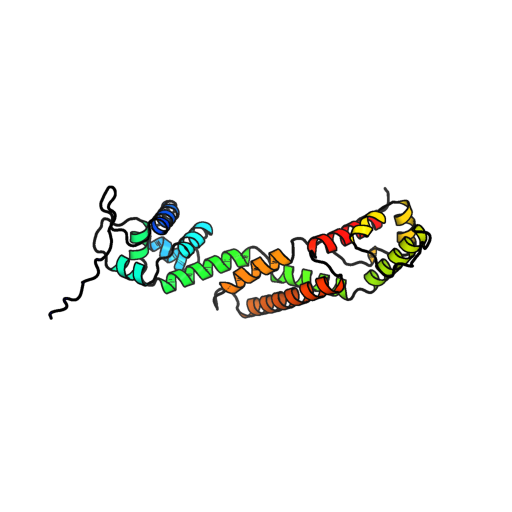SER A N 1
ATOM 576 C CA . SER A 1 70 ? -12.681 -11.732 23.746 1.00 95.94 70 SER A CA 1
ATOM 577 C C . SER A 1 70 ? -14.126 -11.536 24.217 1.00 95.94 70 SER A C 1
ATOM 579 O O . SER A 1 70 ? -14.396 -10.852 25.206 1.00 95.94 70 SER A O 1
ATOM 581 N N . ILE A 1 71 ? -15.071 -12.183 23.532 1.00 96.00 71 ILE A N 1
ATOM 582 C CA . ILE A 1 71 ? -16.492 -12.156 23.911 1.00 96.00 71 ILE A CA 1
ATOM 583 C C . ILE A 1 71 ? -16.678 -12.682 25.345 1.00 96.00 71 ILE A C 1
ATOM 585 O O . ILE A 1 71 ? -17.424 -12.100 26.126 1.00 96.00 71 ILE A O 1
ATOM 589 N N . GLU A 1 72 ? -15.963 -13.745 25.712 1.00 95.12 72 GLU A N 1
ATOM 590 C CA . GLU A 1 72 ? -16.002 -14.339 27.053 1.00 95.12 72 GLU A CA 1
ATOM 591 C C . GLU A 1 72 ? -15.482 -13.365 28.121 1.00 95.12 72 GLU A C 1
ATOM 593 O O . GLU A 1 72 ? -16.157 -13.142 29.126 1.00 95.12 72 GLU A O 1
ATOM 598 N N . GLU A 1 73 ? -14.329 -12.726 27.882 1.00 95.00 73 GLU A N 1
ATOM 599 C CA . GLU A 1 73 ? -13.780 -11.690 28.770 1.00 95.00 73 GLU A CA 1
ATOM 600 C C . GLU A 1 73 ? -14.762 -10.514 28.921 1.00 95.00 73 GLU A C 1
ATOM 602 O O . GLU A 1 73 ? -14.994 -10.048 30.035 1.00 95.00 73 GLU A O 1
ATOM 607 N N . HIS A 1 74 ? -15.390 -10.055 27.834 1.00 96.25 74 HIS A N 1
ATOM 608 C CA . HIS A 1 74 ? -16.343 -8.938 27.871 1.00 96.25 74 HIS A CA 1
ATOM 609 C C . HIS A 1 74 ? -17.613 -9.259 28.662 1.00 96.25 74 HIS A C 1
ATOM 611 O O . HIS A 1 74 ? -18.064 -8.427 29.449 1.00 96.25 74 HIS A O 1
ATOM 617 N N . LEU A 1 75 ? -18.145 -10.477 28.539 1.00 94.56 75 LEU A N 1
ATOM 618 C CA . LEU A 1 75 ? -19.277 -10.935 29.350 1.00 94.56 75 LEU A CA 1
ATOM 619 C C . LEU A 1 75 ? -18.937 -10.948 30.845 1.00 94.56 75 LEU A C 1
ATOM 621 O O . LEU A 1 75 ? -19.750 -10.519 31.668 1.00 94.56 75 LEU A O 1
ATOM 625 N N . ILE A 1 76 ? -17.727 -11.393 31.200 1.00 93.50 76 ILE A N 1
ATOM 626 C CA . ILE A 1 76 ? -17.253 -11.361 32.588 1.00 93.50 76 ILE A CA 1
ATOM 627 C C . ILE A 1 76 ? -17.139 -9.908 33.059 1.00 93.50 76 ILE A C 1
ATOM 629 O O . ILE A 1 76 ? -17.693 -9.578 34.107 1.00 93.50 76 ILE A O 1
ATOM 633 N N . ILE A 1 77 ? -16.515 -9.027 32.270 1.00 93.62 77 ILE A N 1
ATOM 634 C CA . ILE A 1 77 ? -16.365 -7.597 32.584 1.00 93.62 77 ILE A CA 1
ATOM 635 C C . ILE A 1 77 ? -17.728 -6.941 32.860 1.00 93.62 77 ILE A C 1
ATOM 637 O O . ILE A 1 77 ? -17.885 -6.271 33.882 1.00 93.62 77 ILE A O 1
ATOM 641 N N . LYS A 1 78 ? -18.739 -7.192 32.013 1.00 92.69 78 LYS A N 1
ATOM 642 C CA . LYS A 1 78 ? -20.112 -6.668 32.175 1.00 92.69 78 LYS A CA 1
ATOM 643 C C . LYS A 1 78 ? -20.816 -7.186 33.435 1.00 92.69 78 LYS A C 1
ATOM 645 O O . LYS A 1 78 ? -21.718 -6.526 33.941 1.00 92.69 78 LYS A O 1
ATOM 650 N N . SER A 1 79 ? -20.426 -8.355 33.945 1.00 90.50 79 SER A N 1
ATOM 651 C CA . SER A 1 79 ? -21.017 -8.948 35.153 1.00 90.50 79 SER A CA 1
ATOM 652 C C . SER A 1 79 ? -20.442 -8.399 36.466 1.00 90.50 79 SER A C 1
ATOM 654 O O . SER A 1 79 ? -21.041 -8.598 37.527 1.00 90.50 79 SER A O 1
ATOM 656 N N . ILE A 1 80 ? -19.300 -7.703 36.411 1.00 89.69 80 ILE A N 1
ATOM 657 C CA . ILE A 1 80 ? -18.650 -7.141 37.597 1.00 89.69 80 ILE A CA 1
ATOM 658 C C . ILE A 1 80 ? -19.457 -5.946 38.109 1.00 89.69 80 ILE A C 1
ATOM 660 O O . ILE A 1 80 ? -19.671 -4.971 37.397 1.00 89.69 80 ILE A O 1
ATOM 664 N N . LYS A 1 81 ? -19.874 -6.017 39.376 1.00 83.50 81 LYS A N 1
ATOM 665 C CA . LYS A 1 81 ? -20.581 -4.933 40.083 1.00 83.50 81 LYS A CA 1
ATOM 666 C C . LYS A 1 81 ? -19.669 -4.093 40.982 1.00 83.50 81 LYS A C 1
ATOM 668 O O . LYS A 1 81 ? -20.150 -3.173 41.631 1.00 83.50 81 LYS A O 1
ATOM 673 N N . ASP A 1 82 ? -18.395 -4.461 41.078 1.00 76.38 82 ASP A N 1
ATOM 674 C CA . ASP A 1 82 ? -17.419 -3.796 41.939 1.00 76.38 82 ASP A CA 1
ATOM 675 C C . ASP A 1 82 ? -16.933 -2.485 41.300 1.00 76.38 82 ASP A C 1
ATOM 677 O O . ASP A 1 82 ? -16.690 -2.422 40.096 1.00 76.38 82 ASP A O 1
ATOM 681 N N . GLU A 1 83 ? -16.756 -1.446 42.113 1.00 70.00 83 GLU A N 1
ATOM 682 C CA . GLU A 1 83 ? -16.197 -0.159 41.688 1.00 70.00 83 GLU A CA 1
ATOM 683 C C . GLU A 1 83 ? -14.660 -0.208 41.542 1.00 70.00 83 GLU A C 1
ATOM 685 O O . GLU A 1 83 ? -14.062 0.650 40.870 1.00 70.00 83 GLU A O 1
ATOM 690 N N . LYS A 1 84 ? -14.017 -1.235 42.123 1.00 79.94 84 LYS A N 1
ATOM 691 C CA . LYS A 1 84 ? -12.572 -1.515 42.058 1.00 79.94 84 LYS A CA 1
ATOM 692 C C . LYS A 1 84 ? -12.183 -2.306 40.808 1.00 79.94 84 LYS A C 1
ATOM 694 O O . LYS A 1 84 ? -11.603 -3.387 40.874 1.00 79.94 84 LYS A O 1
ATOM 699 N N . ILE A 1 85 ? -12.497 -1.750 39.648 1.00 85.75 85 ILE A N 1
ATOM 700 C CA . ILE A 1 85 ? -11.965 -2.218 38.364 1.00 85.75 85 ILE A CA 1
ATOM 701 C C . ILE A 1 85 ? -11.127 -1.127 37.703 1.00 85.75 85 ILE A C 1
ATOM 703 O O . ILE A 1 85 ? -11.372 0.075 37.885 1.00 85.75 85 ILE A O 1
ATOM 707 N N . ASN A 1 86 ? -10.135 -1.551 36.925 1.00 87.06 86 ASN A N 1
ATOM 708 C CA . ASN A 1 86 ? -9.215 -0.633 36.260 1.00 87.06 86 ASN A CA 1
ATOM 709 C C . ASN A 1 86 ? -9.900 0.128 35.105 1.00 87.06 86 ASN A C 1
ATOM 711 O O . ASN A 1 86 ? -11.002 -0.204 34.662 1.00 87.06 86 ASN A O 1
ATOM 715 N N . LYS A 1 87 ? -9.237 1.173 34.589 1.00 88.62 87 LYS A N 1
ATOM 716 C CA . LYS A 1 87 ? -9.799 2.054 33.548 1.00 88.62 87 LYS A CA 1
ATOM 717 C C . LYS A 1 87 ? -10.144 1.301 32.257 1.00 88.62 87 LYS A C 1
ATOM 719 O O . LYS A 1 87 ? -11.155 1.617 31.633 1.00 88.62 87 LYS A O 1
ATOM 724 N N . ALA A 1 88 ? -9.331 0.325 31.862 1.00 92.06 88 ALA A N 1
ATOM 725 C CA . ALA A 1 88 ? -9.586 -0.493 30.679 1.00 92.06 88 ALA A CA 1
ATOM 726 C C . ALA A 1 88 ? -10.887 -1.296 30.806 1.00 92.06 88 ALA A C 1
ATOM 728 O O . ALA A 1 88 ? -11.737 -1.243 29.920 1.00 92.06 88 ALA A O 1
ATOM 729 N N . GLU A 1 89 ? -11.078 -1.990 31.923 1.00 92.44 89 GLU A N 1
ATOM 730 C CA . GLU A 1 89 ? -12.301 -2.755 32.175 1.00 92.44 89 GLU A CA 1
ATOM 731 C C . GLU A 1 89 ? -13.506 -1.837 32.357 1.00 92.44 89 GLU A C 1
ATOM 733 O O . GLU A 1 89 ? -14.559 -2.138 31.806 1.00 92.44 89 GLU A O 1
ATOM 738 N N . LYS A 1 90 ? -13.346 -0.676 33.012 1.00 91.38 90 LYS A N 1
ATOM 739 C CA . LYS A 1 90 ? -14.404 0.348 33.111 1.00 91.38 90 LYS A CA 1
ATOM 740 C C . LYS A 1 90 ? -14.878 0.791 31.732 1.00 91.38 90 LYS A C 1
ATOM 742 O O . LYS A 1 90 ? -16.077 0.867 31.497 1.00 91.38 90 LYS A O 1
ATOM 747 N N . PHE A 1 91 ? -13.955 1.029 30.800 1.00 94.75 91 PHE A N 1
ATOM 748 C CA . PHE A 1 91 ? -14.318 1.335 29.419 1.00 94.75 91 PHE A CA 1
ATOM 749 C C . PHE A 1 91 ? -15.114 0.184 28.784 1.00 94.75 91 PHE A C 1
ATOM 751 O O . PHE A 1 91 ? -16.219 0.404 28.295 1.00 94.75 91 PHE A O 1
ATOM 758 N N . TYR A 1 92 ? -14.631 -1.058 28.860 1.00 95.62 92 TYR A N 1
ATOM 759 C CA . TYR A 1 92 ? -15.342 -2.200 28.266 1.00 95.62 92 TYR A CA 1
ATOM 760 C C . TYR A 1 92 ? -16.652 -2.581 28.978 1.00 95.62 92 TYR A C 1
ATOM 762 O O . TYR A 1 92 ? -17.512 -3.200 28.355 1.00 95.62 92 TYR A O 1
ATOM 770 N N . GLN A 1 93 ? -16.872 -2.161 30.226 1.00 94.06 93 GLN A N 1
ATOM 771 C CA . GLN A 1 93 ? -18.189 -2.246 30.867 1.00 94.06 93 GLN A CA 1
ATOM 772 C C . GLN A 1 93 ? -19.229 -1.348 30.190 1.00 94.06 93 GLN A C 1
ATOM 774 O O . GLN A 1 93 ? -20.387 -1.748 30.063 1.00 94.06 93 GLN A O 1
ATOM 779 N N . THR A 1 94 ? -18.820 -0.164 29.724 1.00 94.19 94 THR A N 1
ATOM 780 C CA . THR A 1 94 ? -19.710 0.765 29.001 1.00 94.19 94 THR A CA 1
ATOM 781 C C . THR A 1 94 ? -20.024 0.305 27.575 1.00 94.19 94 THR A C 1
ATOM 783 O O . THR A 1 94 ? -20.993 0.752 26.973 1.00 94.19 94 THR A O 1
ATOM 786 N N . VAL A 1 95 ? -19.250 -0.642 27.036 1.00 96.69 95 VAL A N 1
ATOM 787 C CA . VAL A 1 95 ? -19.494 -1.228 25.714 1.00 96.69 95 VAL A CA 1
ATOM 788 C C . VAL A 1 95 ? -20.681 -2.187 25.790 1.00 96.69 95 VAL A C 1
ATOM 790 O O . VAL A 1 95 ? -20.606 -3.235 26.433 1.00 96.69 95 VAL A O 1
ATOM 793 N N . GLU A 1 96 ? -21.779 -1.852 25.112 1.00 95.25 96 GLU A N 1
ATOM 794 C CA . GLU A 1 96 ? -22.965 -2.718 25.036 1.00 95.25 96 GLU A CA 1
ATOM 795 C C . GLU A 1 96 ? -22.797 -3.871 24.044 1.00 95.25 96 GLU A C 1
ATOM 797 O O . GLU A 1 96 ? -23.178 -5.005 24.327 1.00 95.25 96 GLU A O 1
ATOM 802 N N . ASN A 1 97 ? -22.188 -3.600 22.890 1.00 96.50 97 ASN A N 1
ATOM 803 C CA . ASN A 1 97 ? -22.009 -4.576 21.822 1.00 96.50 97 ASN A CA 1
ATOM 804 C C . ASN A 1 97 ? -20.555 -4.560 21.339 1.00 96.50 97 ASN A C 1
ATOM 806 O O . ASN A 1 97 ? -20.165 -3.723 20.525 1.00 96.50 97 ASN A O 1
ATOM 810 N N . LEU A 1 98 ? -19.752 -5.492 21.859 1.00 97.12 98 LEU A N 1
ATOM 811 C CA . LEU A 1 98 ? -18.340 -5.605 21.503 1.00 97.12 98 LEU A CA 1
ATOM 812 C C . LEU A 1 98 ? -18.119 -5.929 20.014 1.00 97.12 98 LEU A C 1
ATOM 814 O O . LEU A 1 98 ? -17.294 -5.248 19.407 1.00 97.12 98 LEU A O 1
ATOM 818 N N . PRO A 1 99 ? -18.831 -6.893 19.390 1.00 97.00 99 PRO A N 1
ATOM 819 C CA . PRO A 1 99 ? -18.722 -7.112 17.948 1.00 97.00 99 PRO A CA 1
ATOM 820 C C . PRO A 1 99 ? -18.927 -5.837 17.127 1.00 97.00 99 PRO A C 1
ATOM 822 O O . PRO A 1 99 ? -18.137 -5.561 16.227 1.00 97.00 99 PRO A O 1
ATOM 825 N N . LYS A 1 100 ? -19.932 -5.023 17.477 1.00 96.62 100 LYS A N 1
ATOM 826 C CA . LYS A 1 100 ? -20.192 -3.763 16.776 1.00 96.62 100 LYS A CA 1
ATOM 827 C C . LYS A 1 100 ? -19.078 -2.735 16.991 1.00 96.62 100 LYS A C 1
ATOM 829 O O . LYS A 1 100 ? -18.640 -2.111 16.032 1.00 96.62 100 LYS A O 1
ATOM 834 N N . LEU A 1 101 ? -18.557 -2.616 18.214 1.00 97.81 101 LEU A N 1
ATOM 835 C CA . LEU A 1 101 ? -17.397 -1.765 18.492 1.00 97.81 101 LEU A CA 1
ATOM 836 C C . LEU A 1 101 ? -16.186 -2.157 17.629 1.00 97.81 101 LEU A C 1
ATOM 838 O O . LEU A 1 101 ? -15.517 -1.289 17.070 1.00 97.81 101 LEU A O 1
ATOM 842 N N . ILE A 1 102 ? -15.899 -3.458 17.525 1.00 97.56 102 ILE A N 1
ATOM 843 C CA . ILE A 1 102 ? -14.789 -3.977 16.717 1.00 97.56 102 ILE A CA 1
ATOM 844 C C . ILE A 1 102 ? -15.016 -3.663 15.236 1.00 97.56 102 ILE A C 1
ATOM 846 O O . ILE A 1 102 ? -14.079 -3.232 14.566 1.00 97.56 102 ILE A O 1
ATOM 850 N N . GLU A 1 103 ? -16.238 -3.832 14.731 1.00 97.12 103 GLU A N 1
ATOM 851 C CA . GLU A 1 103 ? -16.611 -3.478 13.357 1.00 97.12 103 GLU A CA 1
ATOM 852 C C . GLU A 1 103 ? -16.365 -1.987 13.073 1.00 97.12 103 GLU A C 1
ATOM 854 O O . GLU A 1 103 ? -15.704 -1.646 12.092 1.00 97.12 103 GLU A O 1
ATOM 859 N N . ASP A 1 104 ? -16.814 -1.096 13.960 1.00 97.62 104 ASP A N 1
ATOM 860 C CA . ASP A 1 104 ? -16.657 0.352 13.782 1.00 97.62 104 ASP A CA 1
ATOM 861 C C . ASP A 1 104 ? -15.185 0.784 13.871 1.00 97.62 104 ASP A C 1
ATOM 863 O O . ASP A 1 104 ? -14.702 1.533 13.018 1.00 97.62 104 ASP A O 1
ATOM 867 N N . LEU A 1 105 ? -14.420 0.243 14.826 1.00 98.06 105 LEU A N 1
ATOM 868 C CA . LEU A 1 105 ? -12.969 0.449 14.900 1.00 98.06 105 LEU A CA 1
ATOM 869 C C . LEU A 1 105 ? -12.244 -0.082 13.655 1.00 98.06 105 LEU A C 1
ATOM 871 O O . LEU A 1 105 ? -11.288 0.541 13.189 1.00 98.06 105 LEU A O 1
ATOM 875 N N . THR A 1 106 ? -12.690 -1.213 13.106 1.00 97.62 106 THR A N 1
ATOM 876 C CA . THR A 1 106 ? -12.121 -1.803 11.886 1.00 97.62 106 THR A CA 1
ATOM 877 C C . THR A 1 106 ? -12.399 -0.912 10.681 1.00 97.62 106 THR A C 1
ATOM 879 O O . THR A 1 106 ? -11.475 -0.631 9.921 1.00 97.62 106 THR A O 1
ATOM 882 N N . ALA A 1 107 ? -13.616 -0.373 10.557 1.00 97.12 107 ALA A N 1
ATOM 883 C CA . ALA A 1 107 ? -13.974 0.598 9.524 1.00 97.12 107 ALA A CA 1
ATOM 884 C C . ALA A 1 107 ? -13.133 1.883 9.611 1.00 97.12 107 ALA A C 1
ATOM 886 O O . ALA A 1 107 ? -12.633 2.371 8.595 1.00 97.12 107 ALA A O 1
ATOM 887 N N . ILE A 1 108 ? -12.922 2.416 10.820 1.00 97.31 108 ILE A N 1
ATOM 888 C CA . ILE A 1 108 ? -12.046 3.578 11.038 1.00 97.31 108 ILE A CA 1
ATOM 889 C C . ILE A 1 108 ? -10.605 3.243 10.637 1.00 97.31 108 ILE A C 1
ATOM 891 O O . ILE A 1 108 ? -9.971 4.005 9.908 1.00 97.31 108 ILE A O 1
ATOM 895 N N . ASN A 1 109 ? -10.075 2.096 11.077 1.00 97.06 109 ASN A N 1
ATOM 896 C CA . ASN A 1 109 ? -8.717 1.676 10.734 1.00 97.06 109 ASN A CA 1
ATOM 897 C C . ASN A 1 109 ? -8.546 1.468 9.222 1.00 97.06 109 ASN A C 1
ATOM 899 O O . ASN A 1 109 ? -7.538 1.904 8.668 1.00 97.06 109 ASN A O 1
ATOM 903 N N . PHE A 1 110 ? -9.536 0.870 8.554 1.00 96.56 110 PHE A N 1
ATOM 904 C CA . PHE A 1 110 ? -9.577 0.757 7.099 1.00 96.56 110 PHE A CA 1
ATOM 905 C C . PHE A 1 110 ? -9.479 2.136 6.448 1.00 96.56 110 PHE A C 1
ATOM 907 O O . PHE A 1 110 ? -8.551 2.366 5.680 1.00 96.56 110 PHE A O 1
ATOM 914 N N . ASN A 1 111 ? -10.350 3.081 6.814 1.00 94.69 111 ASN A N 1
ATOM 915 C CA . ASN A 1 111 ? -10.335 4.434 6.251 1.00 94.69 111 ASN A CA 1
ATOM 916 C C . ASN A 1 111 ? -8.996 5.144 6.477 1.00 94.69 111 ASN A C 1
ATOM 918 O O . ASN A 1 111 ? -8.460 5.769 5.558 1.00 94.69 111 ASN A O 1
ATOM 922 N N . ASN A 1 112 ? -8.416 5.006 7.669 1.00 93.62 112 ASN A N 1
ATOM 923 C CA . ASN A 1 112 ? -7.117 5.585 7.994 1.00 93.62 112 ASN A CA 1
ATOM 924 C C . ASN A 1 112 ? -5.989 5.010 7.136 1.00 93.62 112 ASN A C 1
ATOM 926 O O . ASN A 1 112 ? -5.080 5.744 6.774 1.00 93.62 112 ASN A O 1
ATOM 930 N N . LEU A 1 113 ? -6.008 3.716 6.807 1.00 94.12 113 LEU A N 1
ATOM 931 C CA . LEU A 1 113 ? -4.988 3.104 5.949 1.00 94.12 113 LEU A CA 1
ATOM 932 C C . LEU A 1 113 ? -5.248 3.368 4.459 1.00 94.12 113 LEU A C 1
ATOM 934 O O . LEU A 1 113 ? -4.322 3.691 3.713 1.00 94.12 113 LEU A O 1
ATOM 938 N N . TYR A 1 114 ? -6.506 3.274 4.038 1.00 94.88 114 TYR A N 1
ATOM 939 C CA . TYR A 1 114 ? -6.945 3.452 2.659 1.00 94.88 114 TYR A CA 1
ATOM 940 C C . TYR A 1 114 ? -6.754 4.894 2.166 1.00 94.88 114 TYR A C 1
ATOM 942 O O . TYR A 1 114 ? -6.328 5.120 1.038 1.00 94.88 114 TYR A O 1
ATOM 950 N N . SER A 1 115 ? -6.972 5.891 3.026 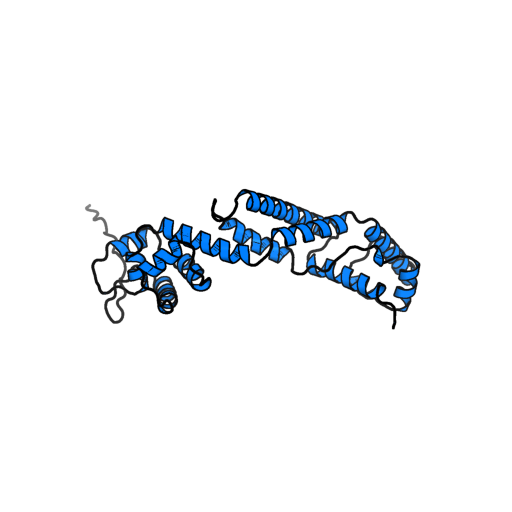1.00 93.06 115 SER A N 1
ATOM 951 C CA . SER A 1 115 ? -6.822 7.308 2.661 1.00 93.06 115 SER A CA 1
ATOM 952 C C . SER A 1 115 ? -5.370 7.801 2.580 1.00 93.06 115 SER A C 1
ATOM 954 O O . SER A 1 115 ? -5.133 8.911 2.101 1.00 93.06 115 SER A O 1
ATOM 956 N N . LYS A 1 116 ? -4.373 6.998 2.988 1.00 93.19 116 LYS A N 1
ATOM 957 C CA . LYS A 1 116 ? -2.948 7.400 2.947 1.00 93.19 116 LYS A CA 1
ATOM 958 C C . LYS A 1 116 ? -2.434 7.642 1.538 1.00 93.19 116 LYS A C 1
ATOM 960 O O . LYS A 1 116 ? -1.439 8.346 1.361 1.00 93.19 116 LYS A O 1
ATOM 965 N N . ARG A 1 117 ? -3.063 7.022 0.538 1.00 94.69 117 ARG A N 1
ATOM 966 C CA . ARG A 1 117 ? -2.613 7.068 -0.850 1.00 94.69 117 ARG A CA 1
ATOM 967 C C . ARG A 1 117 ? -3.790 7.097 -1.803 1.00 94.69 117 ARG A C 1
ATOM 969 O O . ARG A 1 117 ? -4.854 6.557 -1.539 1.00 94.69 117 ARG A O 1
ATOM 976 N N . ASN A 1 118 ? -3.540 7.647 -2.985 1.00 95.56 118 ASN A N 1
ATOM 977 C CA . ASN A 1 118 ? -4.424 7.445 -4.121 1.00 95.56 118 ASN A CA 1
ATOM 978 C C . ASN A 1 118 ? -4.052 6.123 -4.816 1.00 95.56 118 ASN A C 1
ATOM 980 O O . ASN A 1 118 ? -3.288 6.121 -5.785 1.00 95.56 118 ASN A O 1
ATOM 984 N N . TYR A 1 119 ? -4.546 5.000 -4.281 1.00 96.75 119 TYR A N 1
ATOM 985 C CA . TYR A 1 119 ? -4.245 3.657 -4.797 1.00 96.75 119 TYR A CA 1
ATOM 986 C C . TYR A 1 119 ? -4.665 3.484 -6.250 1.00 96.75 119 TYR A C 1
ATOM 988 O O . TYR A 1 119 ? -3.881 2.973 -7.041 1.00 96.75 119 TYR A O 1
ATOM 996 N N . LYS A 1 120 ? -5.838 4.004 -6.626 1.00 96.50 120 LYS A N 1
ATOM 997 C CA . LYS A 1 120 ? -6.324 3.996 -8.010 1.00 96.50 120 LYS A CA 1
ATOM 998 C C . LYS A 1 120 ? -5.282 4.564 -8.972 1.00 96.50 120 LYS A C 1
ATOM 1000 O O . LYS A 1 120 ? -4.854 3.883 -9.898 1.00 96.50 120 LYS A O 1
ATOM 1005 N N . LYS A 1 121 ? -4.813 5.789 -8.712 1.00 96.44 121 LYS A N 1
ATOM 1006 C CA . LYS A 1 121 ? -3.805 6.452 -9.549 1.00 96.44 121 LYS A CA 1
ATOM 1007 C C . LYS A 1 121 ? -2.464 5.718 -9.524 1.00 96.44 121 LYS A C 1
ATOM 1009 O O . LYS A 1 121 ? -1.838 5.574 -10.569 1.00 96.44 121 LYS A O 1
ATOM 1014 N N . LEU A 1 122 ? -2.012 5.269 -8.351 1.00 97.12 122 LEU A N 1
ATOM 1015 C CA . LEU A 1 122 ? -0.745 4.543 -8.229 1.00 97.12 122 LEU A CA 1
ATOM 1016 C C . LEU A 1 122 ? -0.765 3.239 -9.030 1.00 97.12 122 LEU A C 1
ATOM 1018 O O . LEU A 1 122 ? 0.147 3.008 -9.820 1.00 97.12 122 LEU A O 1
ATOM 1022 N N . PHE A 1 123 ? -1.811 2.427 -8.874 1.00 98.31 123 PHE A N 1
ATOM 1023 C CA . PHE A 1 123 ? -1.950 1.170 -9.599 1.00 98.31 123 PHE A CA 1
ATOM 1024 C C . PHE A 1 123 ? -2.061 1.398 -11.099 1.00 98.31 123 PHE A C 1
ATOM 1026 O O . PHE A 1 123 ? -1.297 0.784 -11.836 1.00 98.31 123 PHE A O 1
ATOM 1033 N N . SER A 1 124 ? -2.917 2.320 -11.557 1.00 97.75 124 SER A N 1
ATOM 1034 C CA . SER A 1 124 ? -3.017 2.656 -12.984 1.00 97.75 124 SER A CA 1
ATOM 1035 C C . SER A 1 124 ? -1.663 3.051 -13.578 1.00 97.75 124 SER A C 1
ATOM 1037 O O . SER A 1 124 ? -1.277 2.513 -14.611 1.00 97.75 124 SER A O 1
ATOM 1039 N N . ASN A 1 125 ? -0.906 3.920 -12.899 1.00 97.31 125 ASN A N 1
ATOM 1040 C CA . ASN A 1 125 ? 0.407 4.358 -13.374 1.00 97.31 125 ASN A CA 1
ATOM 1041 C C . ASN A 1 125 ? 1.421 3.204 -13.452 1.00 97.31 125 ASN A C 1
ATOM 1043 O O . ASN A 1 125 ? 2.243 3.166 -14.365 1.00 97.31 125 ASN A O 1
ATOM 1047 N N . TYR A 1 126 ? 1.401 2.287 -12.480 1.00 98.06 126 TYR A N 1
ATOM 1048 C CA . TYR A 1 126 ? 2.340 1.160 -12.438 1.00 98.06 126 TYR A CA 1
ATOM 1049 C C . TYR A 1 126 ? 1.965 0.109 -13.484 1.00 98.06 126 TYR A C 1
ATOM 1051 O O . TYR A 1 126 ? 2.846 -0.450 -14.128 1.00 98.06 126 TYR A O 1
ATOM 1059 N N . ILE A 1 127 ? 0.667 -0.118 -13.693 1.00 98.31 127 ILE A N 1
ATOM 1060 C CA . ILE A 1 127 ? 0.137 -0.983 -14.750 1.00 98.31 127 ILE A CA 1
ATOM 1061 C C . ILE A 1 127 ? 0.571 -0.470 -16.120 1.00 98.31 127 ILE A C 1
ATOM 1063 O O . ILE A 1 127 ? 1.176 -1.231 -16.867 1.00 98.31 127 ILE A O 1
ATOM 1067 N N . GLU A 1 128 ? 0.324 0.808 -16.420 1.00 97.62 128 GLU A N 1
ATOM 1068 C CA . GLU A 1 128 ? 0.696 1.416 -17.704 1.00 97.62 128 GLU A CA 1
ATOM 1069 C C . GLU A 1 128 ? 2.203 1.297 -17.956 1.00 97.62 128 GLU A C 1
ATOM 1071 O O . GLU A 1 128 ? 2.636 0.894 -19.035 1.00 97.62 128 GLU A O 1
ATOM 1076 N N . LEU A 1 129 ? 3.009 1.576 -16.929 1.00 97.56 129 LEU A N 1
ATOM 1077 C CA . LEU A 1 129 ? 4.454 1.426 -17.001 1.00 97.56 129 LEU A CA 1
ATOM 1078 C C . LEU A 1 129 ? 4.866 -0.029 -17.250 1.00 97.56 129 LEU A C 1
ATOM 1080 O O . LEU A 1 129 ? 5.716 -0.278 -18.096 1.00 97.56 129 LEU A O 1
ATOM 1084 N N . PHE A 1 130 ? 4.293 -0.999 -16.538 1.00 97.75 130 PHE A N 1
ATOM 1085 C CA . PHE A 1 130 ? 4.677 -2.406 -16.679 1.00 97.75 130 PHE A CA 1
ATOM 1086 C C . PHE A 1 130 ? 4.248 -2.981 -18.029 1.00 97.75 130 PHE A C 1
ATOM 1088 O O . PHE A 1 130 ? 5.006 -3.739 -18.630 1.00 97.75 130 PHE A O 1
ATOM 1095 N N . GLU A 1 131 ? 3.073 -2.598 -18.528 1.00 97.19 131 GLU A N 1
ATOM 1096 C CA . GLU A 1 131 ? 2.628 -2.924 -19.886 1.00 97.19 131 GLU A CA 1
ATOM 1097 C C . GLU A 1 131 ? 3.587 -2.327 -20.920 1.00 97.19 131 GLU A C 1
ATOM 1099 O O . GLU A 1 131 ? 4.094 -3.057 -21.771 1.00 97.19 131 GLU A O 1
ATOM 1104 N N . TYR A 1 132 ? 3.943 -1.044 -20.784 1.00 96.56 132 TYR A N 1
ATOM 1105 C CA . TYR A 1 132 ? 4.936 -0.409 -21.650 1.00 96.56 132 TYR A CA 1
ATOM 1106 C C . TYR A 1 132 ? 6.278 -1.149 -21.614 1.00 96.56 132 TYR A C 1
ATOM 1108 O O . TYR A 1 132 ? 6.843 -1.446 -22.660 1.00 96.56 132 TYR A O 1
ATOM 1116 N N . MET A 1 133 ? 6.786 -1.486 -20.427 1.00 95.12 133 MET A N 1
ATOM 1117 C CA . MET A 1 133 ? 8.060 -2.193 -20.278 1.00 95.12 133 MET A CA 1
ATOM 1118 C C . MET A 1 133 ? 8.065 -3.542 -21.003 1.00 95.12 133 MET A C 1
ATOM 1120 O O . MET A 1 133 ? 9.074 -3.903 -21.598 1.00 95.12 133 MET A O 1
ATOM 1124 N N . ILE A 1 134 ? 6.961 -4.288 -20.961 1.00 94.69 134 ILE A N 1
ATOM 1125 C CA . ILE A 1 134 ? 6.879 -5.617 -21.578 1.00 94.69 134 ILE A CA 1
ATOM 1126 C C . ILE A 1 134 ? 6.675 -5.524 -23.097 1.00 94.69 134 ILE A C 1
ATOM 1128 O O . ILE A 1 134 ? 7.239 -6.330 -23.836 1.00 94.69 134 ILE A O 1
ATOM 1132 N N . ASP A 1 135 ? 5.894 -4.548 -23.565 1.00 95.12 135 ASP A N 1
ATOM 1133 C CA . ASP A 1 135 ? 5.426 -4.497 -24.955 1.00 95.12 135 ASP A CA 1
ATOM 1134 C C . ASP A 1 135 ? 6.164 -3.447 -25.823 1.00 95.12 135 ASP A C 1
ATOM 1136 O O . ASP A 1 135 ? 5.920 -3.349 -27.031 1.00 95.12 135 ASP A O 1
ATOM 1140 N N . SER A 1 136 ? 7.073 -2.646 -25.249 1.00 95.31 136 SER A N 1
ATOM 1141 C CA . SER A 1 136 ? 7.760 -1.556 -25.961 1.00 95.31 136 SER A CA 1
ATOM 1142 C C . SER A 1 136 ? 8.779 -2.062 -26.984 1.00 95.31 136 SER A C 1
ATOM 1144 O O . SER A 1 136 ? 9.840 -2.588 -26.647 1.00 95.31 136 SER A O 1
ATOM 1146 N N . LYS A 1 137 ? 8.496 -1.788 -28.263 1.00 94.38 137 LYS A N 1
ATOM 1147 C CA . LYS A 1 137 ? 9.451 -1.988 -29.363 1.00 94.38 137 LYS A CA 1
ATOM 1148 C C . LYS A 1 137 ? 10.676 -1.086 -29.239 1.00 94.38 137 LYS A C 1
ATOM 1150 O O . LYS A 1 137 ? 11.777 -1.554 -29.484 1.00 94.38 137 LYS A O 1
ATOM 1155 N N . ASP A 1 138 ? 10.500 0.162 -28.801 1.00 94.69 138 ASP A N 1
ATOM 1156 C CA . ASP A 1 138 ? 11.616 1.097 -28.615 1.00 94.69 138 ASP A CA 1
ATOM 1157 C C . ASP A 1 138 ? 12.606 0.584 -27.553 1.00 94.69 138 ASP A C 1
ATOM 1159 O O . ASP A 1 138 ? 13.818 0.716 -27.714 1.00 94.69 138 ASP A O 1
ATOM 1163 N N . LEU A 1 139 ? 12.107 -0.045 -26.480 1.00 93.06 139 LEU A N 1
ATOM 1164 C CA . LEU A 1 139 ? 12.965 -0.671 -25.472 1.00 93.06 139 LEU A CA 1
ATOM 1165 C C . LEU A 1 139 ? 13.712 -1.886 -26.042 1.00 93.06 139 LEU A C 1
ATOM 1167 O O . LEU A 1 139 ? 14.906 -2.041 -25.785 1.00 93.06 139 LEU A O 1
ATOM 1171 N N . VAL A 1 140 ? 13.036 -2.720 -26.837 1.00 92.69 140 VAL A N 1
ATOM 1172 C CA . VAL A 1 140 ? 13.663 -3.856 -27.535 1.00 92.69 140 VAL A CA 1
ATOM 1173 C C . VAL A 1 140 ? 14.760 -3.377 -28.489 1.00 92.69 140 VAL A C 1
ATOM 1175 O O . VAL A 1 140 ? 15.860 -3.931 -28.476 1.00 92.69 140 VAL A O 1
ATOM 1178 N N . ASP A 1 141 ? 14.499 -2.324 -29.263 1.00 94.44 141 ASP A N 1
ATOM 1179 C CA . ASP A 1 141 ? 15.463 -1.737 -30.194 1.00 94.44 141 ASP A CA 1
ATOM 1180 C C . ASP A 1 141 ? 16.690 -1.192 -29.451 1.00 94.44 141 ASP A C 1
ATOM 1182 O O . ASP A 1 141 ? 17.826 -1.473 -29.847 1.00 94.44 141 ASP A O 1
ATOM 1186 N N . LEU A 1 142 ? 16.488 -0.478 -28.335 1.00 94.38 142 LEU A N 1
ATOM 1187 C CA . LEU A 1 142 ? 17.585 -0.003 -27.490 1.00 94.38 142 LEU A CA 1
ATOM 1188 C C . LEU A 1 142 ? 18.435 -1.169 -26.968 1.00 94.38 142 LEU A C 1
ATOM 1190 O O . LEU A 1 142 ? 19.658 -1.140 -27.097 1.00 94.38 142 LEU A O 1
ATOM 1194 N N . VAL A 1 143 ? 17.809 -2.205 -26.401 1.00 92.12 143 VAL A N 1
ATOM 1195 C CA . VAL A 1 143 ? 18.524 -3.387 -25.887 1.00 92.12 143 VAL A CA 1
ATOM 1196 C C . VAL A 1 143 ? 19.297 -4.089 -27.009 1.00 92.12 143 VAL A C 1
ATOM 1198 O O . VAL A 1 143 ? 20.446 -4.481 -26.804 1.00 92.12 143 VAL A O 1
ATOM 1201 N N . GLY A 1 144 ? 18.723 -4.183 -28.212 1.00 92.62 144 GLY A N 1
ATOM 1202 C CA . GLY A 1 144 ? 19.400 -4.723 -29.392 1.00 92.62 144 GLY A CA 1
ATOM 1203 C C . GLY A 1 144 ? 20.639 -3.916 -29.790 1.00 92.62 144 GLY A C 1
ATOM 1204 O O . GLY A 1 144 ? 21.698 -4.493 -30.048 1.00 92.62 144 GLY A O 1
ATOM 1205 N N . ILE A 1 145 ? 20.546 -2.582 -29.780 1.00 93.81 145 ILE A N 1
ATOM 1206 C CA . ILE A 1 145 ? 21.690 -1.692 -30.032 1.00 93.81 145 ILE A CA 1
ATOM 1207 C C . ILE A 1 145 ? 22.773 -1.899 -28.969 1.00 93.81 145 ILE A C 1
ATOM 1209 O O . ILE A 1 145 ? 23.939 -2.081 -29.323 1.00 93.81 145 ILE A O 1
ATOM 1213 N N . LEU A 1 146 ? 22.403 -1.928 -27.686 1.00 93.50 146 LEU A N 1
ATOM 1214 C CA . LEU A 1 146 ? 23.346 -2.139 -26.583 1.00 93.50 146 LEU A CA 1
ATOM 1215 C C . LEU A 1 146 ? 24.067 -3.483 -26.694 1.00 93.50 146 LEU A C 1
ATOM 1217 O O . LEU A 1 146 ? 25.280 -3.546 -26.499 1.00 93.50 146 LEU A O 1
ATOM 1221 N N . LEU A 1 147 ? 23.356 -4.543 -27.085 1.00 92.19 147 LEU A N 1
ATOM 1222 C CA . LEU A 1 147 ? 23.947 -5.862 -27.295 1.00 92.19 147 LEU A CA 1
ATOM 1223 C C . LEU A 1 147 ? 24.967 -5.859 -28.446 1.00 92.19 147 LEU A C 1
ATOM 1225 O O . LEU A 1 147 ? 26.030 -6.472 -28.331 1.00 92.19 147 LEU A O 1
ATOM 1229 N N . ILE A 1 148 ? 24.678 -5.160 -29.549 1.00 90.69 148 ILE A N 1
ATOM 1230 C CA . ILE A 1 148 ? 25.616 -5.018 -30.675 1.00 90.69 148 ILE A CA 1
ATOM 1231 C C . ILE A 1 148 ? 26.863 -4.247 -30.237 1.00 90.69 148 ILE A C 1
ATOM 1233 O O . ILE A 1 148 ? 27.979 -4.711 -30.480 1.00 90.69 148 ILE A O 1
ATOM 1237 N N . VAL A 1 149 ? 26.680 -3.101 -29.575 1.00 89.56 149 VAL A N 1
ATOM 1238 C CA . VAL A 1 149 ? 27.783 -2.254 -29.096 1.00 89.56 149 VAL A CA 1
ATOM 1239 C C . VAL A 1 149 ? 28.653 -3.020 -28.102 1.00 89.56 149 VAL A C 1
ATOM 1241 O O . VAL A 1 149 ? 29.867 -3.080 -28.275 1.00 89.56 149 VAL A O 1
ATOM 1244 N N . GLY A 1 150 ? 28.046 -3.682 -27.115 1.00 89.38 150 GLY A N 1
ATOM 1245 C CA . GLY A 1 150 ? 28.769 -4.490 -26.133 1.00 89.38 150 GLY A CA 1
ATOM 1246 C C . GLY A 1 150 ? 29.569 -5.628 -26.775 1.00 89.38 150 GLY A C 1
ATOM 1247 O O . GLY A 1 150 ? 30.742 -5.816 -26.458 1.00 89.38 150 GLY A O 1
ATOM 1248 N N . ASN A 1 151 ? 28.980 -6.353 -27.733 1.00 88.81 151 ASN A N 1
ATOM 1249 C CA . ASN A 1 151 ? 29.679 -7.422 -28.458 1.00 88.81 151 ASN A CA 1
ATOM 1250 C C . ASN A 1 151 ? 30.869 -6.903 -29.288 1.00 88.81 151 ASN A C 1
ATOM 1252 O O . ASN A 1 151 ? 31.897 -7.580 -29.373 1.00 88.81 151 ASN A O 1
ATOM 1256 N N . GLN A 1 152 ? 30.747 -5.714 -29.888 1.00 86.44 152 GLN A N 1
ATOM 1257 C CA . GLN A 1 152 ? 31.836 -5.078 -30.636 1.00 86.44 152 GLN A CA 1
ATOM 1258 C C . GLN A 1 152 ? 32.979 -4.636 -29.718 1.00 86.44 152 GLN A C 1
ATOM 1260 O O . GLN A 1 152 ? 34.136 -4.926 -30.015 1.00 86.44 152 GLN A O 1
ATOM 1265 N N . LEU A 1 153 ? 32.664 -3.987 -28.592 1.00 83.62 153 LEU A N 1
ATOM 1266 C CA . LEU A 1 153 ? 33.662 -3.528 -27.619 1.00 83.62 153 LEU A CA 1
ATOM 1267 C C . LEU A 1 153 ? 34.437 -4.693 -26.986 1.00 83.62 153 LEU A C 1
ATOM 1269 O O . LEU A 1 153 ? 35.631 -4.573 -26.726 1.00 83.62 153 LEU A O 1
ATOM 1273 N N . ASN A 1 154 ? 33.796 -5.852 -26.827 1.00 83.56 154 ASN A N 1
ATOM 1274 C CA . ASN A 1 154 ? 34.430 -7.070 -26.315 1.00 83.56 154 ASN A CA 1
ATOM 1275 C C . ASN A 1 154 ? 35.187 -7.880 -27.389 1.00 83.56 154 ASN A C 1
ATOM 1277 O O . ASN A 1 154 ? 35.490 -9.057 -27.180 1.00 83.56 154 ASN A O 1
ATOM 1281 N N . ASN A 1 155 ? 35.495 -7.276 -28.548 1.00 73.00 155 ASN A N 1
ATOM 1282 C CA . ASN A 1 155 ? 36.237 -7.893 -29.656 1.00 73.00 155 ASN A CA 1
ATOM 1283 C C . ASN A 1 155 ? 35.692 -9.272 -30.077 1.00 73.00 155 ASN A C 1
ATOM 1285 O O . ASN A 1 155 ? 36.458 -10.145 -30.488 1.00 73.00 155 ASN A O 1
ATOM 1289 N N . PHE A 1 156 ? 34.375 -9.487 -29.954 1.00 63.56 156 PHE A N 1
ATOM 1290 C CA . PHE A 1 156 ? 33.716 -10.771 -30.222 1.00 63.56 156 PHE A CA 1
ATOM 1291 C C . PHE A 1 156 ? 34.417 -11.990 -29.586 1.00 63.56 156 PHE A C 1
ATOM 1293 O O . PHE A 1 156 ? 34.396 -13.079 -30.167 1.00 63.56 156 PHE A O 1
ATOM 1300 N N . GLN A 1 157 ? 35.080 -11.837 -28.431 1.00 57.41 157 GLN A N 1
ATOM 1301 C CA . GLN A 1 157 ? 35.854 -12.941 -27.868 1.00 57.41 157 GLN A CA 1
ATOM 1302 C C . GLN A 1 157 ? 34.958 -14.129 -27.473 1.00 57.41 157 GLN A C 1
ATOM 1304 O O . GLN A 1 157 ? 34.028 -14.019 -26.681 1.00 57.41 157 GLN A O 1
ATOM 1309 N N . LEU A 1 158 ? 35.302 -15.274 -28.071 1.00 51.34 158 LEU A N 1
ATOM 1310 C CA . LEU A 1 158 ? 34.896 -16.666 -27.847 1.00 51.34 158 LEU A CA 1
ATOM 1311 C C . LEU A 1 158 ? 33.411 -17.052 -27.872 1.00 51.34 158 LEU A C 1
ATOM 1313 O O . LEU A 1 158 ? 33.176 -18.209 -28.188 1.00 51.34 158 LEU A O 1
ATOM 1317 N N . ASN A 1 159 ? 32.436 -16.159 -27.671 1.00 60.12 159 ASN A N 1
ATOM 1318 C CA . ASN A 1 159 ? 31.017 -16.387 -27.997 1.00 60.12 159 ASN A CA 1
ATOM 1319 C C . ASN A 1 159 ? 30.275 -15.044 -28.109 1.00 60.12 159 ASN A C 1
ATOM 1321 O O . ASN A 1 159 ? 30.356 -14.216 -27.206 1.00 60.12 159 ASN A O 1
ATOM 1325 N N . ARG A 1 160 ? 29.528 -14.820 -29.202 1.00 77.19 160 ARG A N 1
ATOM 1326 C CA . ARG A 1 160 ? 28.634 -13.653 -29.317 1.00 77.19 160 ARG A CA 1
ATOM 1327 C C . ARG A 1 160 ? 27.572 -13.751 -28.228 1.00 77.19 160 ARG A C 1
ATOM 1329 O O . ARG A 1 160 ? 26.828 -14.727 -28.206 1.00 77.19 160 ARG A O 1
ATOM 1336 N N . ALA A 1 161 ? 27.503 -12.760 -27.346 1.00 83.12 161 ALA A N 1
ATOM 1337 C CA . ALA A 1 161 ? 26.470 -12.726 -26.326 1.00 83.12 161 ALA A CA 1
ATOM 1338 C C . ALA A 1 161 ? 25.097 -12.561 -26.993 1.00 83.12 161 ALA A C 1
ATOM 1340 O O . ALA A 1 161 ? 24.937 -11.719 -27.882 1.00 83.12 161 ALA A O 1
ATOM 1341 N N . GLU A 1 162 ? 24.125 -13.358 -26.552 1.00 86.62 162 GLU A N 1
ATOM 1342 C CA . GLU A 1 162 ? 22.716 -13.265 -26.965 1.00 86.62 162 GLU A CA 1
ATOM 1343 C C . GLU A 1 162 ? 21.882 -12.424 -25.982 1.00 86.62 162 GLU A C 1
ATOM 1345 O O . GLU A 1 162 ? 20.782 -11.991 -26.312 1.00 86.62 162 GLU A O 1
ATOM 1350 N N . ALA A 1 163 ? 22.420 -12.159 -24.788 1.00 86.12 163 ALA A N 1
ATOM 1351 C CA . ALA A 1 163 ? 21.819 -11.335 -23.745 1.00 86.12 163 ALA A CA 1
ATOM 1352 C C . ALA A 1 163 ? 22.908 -10.734 -22.837 1.00 86.12 163 ALA A C 1
ATOM 1354 O O . ALA A 1 163 ? 24.051 -11.195 -22.836 1.00 86.12 163 ALA A O 1
ATOM 1355 N N . PHE A 1 164 ? 22.546 -9.723 -22.047 1.00 85.81 164 PHE A N 1
ATOM 1356 C CA . PHE A 1 164 ? 23.386 -9.157 -20.990 1.00 85.81 164 PHE A CA 1
ATOM 1357 C C . PHE A 1 164 ? 22.551 -8.890 -19.732 1.00 85.81 164 PHE A C 1
ATOM 1359 O O . PHE A 1 164 ? 21.336 -8.708 -19.811 1.00 85.81 164 PHE A O 1
ATOM 1366 N N . GLU A 1 165 ? 23.198 -8.867 -18.568 1.00 84.31 165 GLU A N 1
ATOM 1367 C CA . GLU A 1 165 ? 22.541 -8.505 -17.311 1.00 84.31 165 GLU A CA 1
ATOM 1368 C C . GLU A 1 165 ? 22.365 -6.990 -17.202 1.00 84.31 165 GLU A C 1
ATOM 1370 O O . GLU A 1 165 ? 23.259 -6.225 -17.553 1.00 84.31 165 GLU A O 1
ATOM 1375 N N . LEU A 1 166 ? 21.253 -6.523 -16.631 1.00 75.12 166 LEU A N 1
ATOM 1376 C CA . LEU A 1 166 ? 20.984 -5.084 -16.554 1.00 75.12 166 LEU A CA 1
ATOM 1377 C C . LEU A 1 166 ? 22.014 -4.301 -15.713 1.00 75.12 166 LEU A C 1
ATOM 1379 O O . LEU A 1 166 ? 22.224 -3.115 -15.955 1.00 75.12 166 LEU A O 1
ATOM 1383 N N . ASN A 1 167 ? 22.711 -4.952 -14.774 1.00 77.19 167 ASN A N 1
ATOM 1384 C CA . ASN A 1 167 ? 23.820 -4.322 -14.045 1.00 77.19 167 ASN A CA 1
ATOM 1385 C C . ASN A 1 167 ? 24.936 -3.837 -14.994 1.00 77.19 167 ASN A C 1
ATOM 1387 O O . ASN A 1 167 ? 25.685 -2.930 -14.645 1.00 77.19 167 ASN A O 1
ATOM 1391 N N . SER A 1 168 ? 25.018 -4.382 -16.211 1.00 83.62 168 SER A N 1
ATOM 1392 C CA . SER A 1 168 ? 25.931 -3.911 -17.251 1.00 83.62 168 SER A CA 1
ATOM 1393 C C . SER A 1 168 ? 25.542 -2.554 -17.843 1.00 83.62 168 SER A C 1
ATOM 1395 O O . SER A 1 168 ? 26.392 -1.948 -18.488 1.00 83.62 168 SER A O 1
ATOM 1397 N N . LEU A 1 169 ? 24.320 -2.033 -17.627 1.00 88.69 169 LEU A N 1
ATOM 1398 C CA . LEU A 1 169 ? 23.932 -0.695 -18.108 1.00 88.69 169 LEU A CA 1
ATOM 1399 C C . LEU A 1 169 ? 24.874 0.395 -17.596 1.00 88.69 169 LEU A C 1
ATOM 1401 O O . LEU A 1 169 ? 25.195 1.313 -18.344 1.00 88.69 169 LEU A O 1
ATOM 1405 N N . GLU A 1 170 ? 25.369 0.267 -16.363 1.00 88.56 170 GLU A N 1
ATOM 1406 C CA . GLU A 1 170 ? 26.340 1.207 -15.790 1.00 88.56 170 GLU A CA 1
ATOM 1407 C C . GLU A 1 170 ? 27.642 1.250 -16.606 1.00 88.56 170 GLU A C 1
ATOM 1409 O O . GLU A 1 170 ? 28.243 2.309 -16.753 1.00 88.56 170 GLU A O 1
ATOM 1414 N N . SER A 1 171 ? 28.043 0.137 -17.227 1.00 88.19 171 SER A N 1
ATOM 1415 C CA . SER A 1 171 ? 29.222 0.081 -18.103 1.00 88.19 171 SER A CA 1
ATOM 1416 C C . SER A 1 171 ? 29.029 0.819 -19.432 1.00 88.19 171 SER A C 1
ATOM 1418 O O . SER A 1 171 ? 30.014 1.164 -20.078 1.00 88.19 171 SER A O 1
ATOM 1420 N N . PHE A 1 172 ? 27.782 1.087 -19.837 1.00 89.19 172 PHE A N 1
ATOM 1421 C CA . PHE A 1 172 ? 27.463 1.909 -21.008 1.00 89.19 172 PHE A CA 1
ATOM 1422 C C . PHE A 1 172 ? 27.302 3.400 -20.661 1.00 89.19 172 PHE A C 1
ATOM 1424 O O . PHE A 1 172 ? 27.124 4.216 -21.564 1.00 89.19 172 PHE A O 1
ATOM 1431 N N . MET A 1 173 ? 27.360 3.780 -19.378 1.00 92.06 173 MET A N 1
ATOM 1432 C CA . MET A 1 173 ? 27.215 5.169 -18.919 1.00 92.06 173 MET A CA 1
ATOM 1433 C C . MET A 1 173 ? 28.553 5.921 -18.937 1.00 92.06 173 MET A C 1
ATOM 1435 O O . MET A 1 173 ? 29.033 6.394 -17.909 1.00 92.06 173 MET A O 1
ATOM 1439 N N . ILE A 1 174 ? 29.170 6.004 -20.116 1.00 91.75 174 ILE A N 1
ATOM 1440 C CA . ILE A 1 174 ? 30.431 6.719 -20.362 1.00 91.75 174 ILE A CA 1
ATOM 1441 C C . ILE A 1 174 ? 30.246 7.592 -21.607 1.00 91.75 174 ILE A C 1
ATOM 1443 O O . ILE A 1 174 ? 29.562 7.174 -22.543 1.00 91.75 174 ILE A O 1
ATOM 1447 N N . ASP A 1 175 ? 30.842 8.784 -21.630 1.00 91.12 175 ASP A N 1
ATOM 1448 C CA . ASP A 1 175 ? 30.594 9.799 -22.666 1.00 91.12 175 ASP A CA 1
ATOM 1449 C C . ASP A 1 175 ? 30.911 9.309 -24.091 1.00 91.12 175 ASP A C 1
ATOM 1451 O O . ASP A 1 175 ? 30.091 9.478 -24.993 1.00 91.12 175 ASP A O 1
ATOM 1455 N N . ASP A 1 176 ? 32.014 8.578 -24.289 1.00 88.88 176 ASP A N 1
ATOM 1456 C CA . ASP A 1 176 ? 32.365 8.003 -25.599 1.00 88.88 176 ASP A CA 1
ATOM 1457 C C . ASP A 1 176 ? 31.279 7.046 -26.134 1.00 88.88 176 ASP A C 1
ATOM 1459 O O . ASP A 1 176 ? 30.967 7.016 -27.329 1.00 88.88 176 ASP A O 1
ATOM 1463 N N . ILE A 1 177 ? 30.675 6.251 -25.243 1.00 90.81 177 ILE A N 1
ATOM 1464 C CA . ILE A 1 177 ? 29.596 5.319 -25.593 1.00 90.81 177 ILE A CA 1
ATOM 1465 C C . ILE A 1 177 ? 28.296 6.092 -25.819 1.00 90.81 177 ILE A C 1
ATOM 1467 O O . ILE A 1 177 ? 27.590 5.823 -26.794 1.00 90.81 177 ILE A O 1
ATOM 1471 N N . LYS A 1 178 ? 27.993 7.076 -24.965 1.00 92.50 178 LYS A N 1
ATOM 1472 C CA . LYS A 1 178 ? 26.836 7.971 -25.098 1.00 92.50 178 LYS A CA 1
ATOM 1473 C C . LYS A 1 178 ? 26.800 8.616 -26.478 1.00 92.50 178 LYS A C 1
ATOM 1475 O O . LYS A 1 178 ? 25.777 8.524 -27.152 1.00 92.50 178 LYS A O 1
ATOM 1480 N N . GLU A 1 179 ? 27.913 9.189 -26.942 1.00 91.19 179 GLU A N 1
ATOM 1481 C CA . GLU A 1 179 ? 28.006 9.806 -28.272 1.00 91.19 179 GLU A CA 1
ATOM 1482 C C . GLU A 1 179 ? 27.638 8.848 -29.411 1.00 91.19 179 GLU A C 1
ATOM 1484 O O . GLU A 1 179 ? 27.062 9.260 -30.425 1.00 91.19 179 GLU A O 1
ATOM 1489 N N . LEU A 1 180 ? 27.984 7.568 -29.271 1.00 90.50 180 LEU A N 1
ATOM 1490 C CA . LEU A 1 180 ? 27.627 6.539 -30.237 1.00 90.50 180 LEU A CA 1
ATOM 1491 C C . LEU A 1 180 ? 26.145 6.163 -30.129 1.00 90.50 180 LEU A C 1
ATOM 1493 O O . LEU A 1 180 ? 25.468 6.048 -31.153 1.00 90.50 180 LEU A O 1
ATOM 1497 N N . LEU A 1 181 ? 25.631 6.002 -28.910 1.00 93.12 181 LEU A N 1
ATOM 1498 C CA . LEU A 1 181 ? 24.249 5.601 -28.659 1.00 93.12 181 LEU A CA 1
ATOM 1499 C C . LEU A 1 181 ? 23.245 6.661 -29.114 1.00 93.12 181 LEU A C 1
ATOM 1501 O O . LEU A 1 181 ? 22.307 6.314 -29.826 1.00 93.12 181 LEU A O 1
ATOM 1505 N N . ILE A 1 182 ? 23.460 7.944 -28.808 1.00 93.38 182 ILE A N 1
ATOM 1506 C CA . ILE A 1 182 ? 22.537 9.027 -29.206 1.00 93.38 182 ILE A CA 1
ATOM 1507 C C . ILE A 1 182 ? 22.452 9.208 -30.732 1.00 93.38 182 ILE A C 1
ATOM 1509 O O . ILE A 1 182 ? 21.454 9.697 -31.252 1.00 93.38 182 ILE A O 1
ATOM 1513 N N . LYS A 1 183 ? 23.481 8.779 -31.482 1.00 92.06 183 LYS A N 1
ATOM 1514 C CA . LYS A 1 183 ? 23.465 8.754 -32.960 1.00 92.06 183 LYS A CA 1
ATOM 1515 C C . LYS A 1 183 ? 22.674 7.571 -33.524 1.00 92.06 183 LYS A C 1
ATOM 1517 O O . LYS A 1 183 ? 22.324 7.578 -34.704 1.00 92.06 183 LYS A O 1
ATOM 1522 N N . LYS A 1 184 ? 22.462 6.523 -32.725 1.00 93.06 184 LYS A N 1
ATOM 1523 C CA . LYS A 1 184 ? 21.813 5.267 -33.134 1.00 93.06 184 LYS A CA 1
ATOM 1524 C C . LYS A 1 184 ? 20.407 5.110 -32.571 1.00 93.06 184 LYS A C 1
ATOM 1526 O O . LYS A 1 184 ? 19.619 4.373 -33.157 1.00 93.06 184 LYS A O 1
ATOM 1531 N N . PHE A 1 185 ? 20.097 5.800 -31.483 1.00 95.19 185 PHE A N 1
ATOM 1532 C CA . PHE A 1 185 ? 18.828 5.705 -30.791 1.00 95.19 185 PHE A CA 1
ATOM 1533 C C . PHE A 1 185 ? 18.360 7.076 -30.307 1.00 95.19 185 PHE A C 1
ATOM 1535 O O . PHE A 1 185 ? 19.129 7.859 -29.754 1.00 95.19 185 PHE A O 1
ATOM 1542 N N . ASP A 1 186 ? 17.070 7.342 -30.490 1.00 94.75 186 ASP A N 1
ATOM 1543 C CA . ASP A 1 186 ? 16.416 8.540 -29.976 1.00 94.75 186 ASP A CA 1
ATOM 1544 C C . ASP A 1 186 ? 15.795 8.236 -28.608 1.00 94.75 186 ASP A C 1
ATOM 1546 O O . ASP A 1 186 ? 14.696 7.684 -28.510 1.00 94.75 186 ASP A O 1
ATOM 1550 N N . PHE A 1 187 ? 16.512 8.607 -27.546 1.00 94.25 187 PHE A N 1
ATOM 1551 C CA . PHE A 1 187 ? 16.106 8.356 -26.163 1.00 94.25 187 PHE A CA 1
ATOM 1552 C C . PHE A 1 187 ? 14.820 9.086 -25.755 1.00 94.25 187 PHE A C 1
ATOM 1554 O O . PHE A 1 187 ? 14.172 8.660 -24.801 1.00 94.25 187 PHE A O 1
ATOM 1561 N N . SER A 1 188 ? 14.400 10.128 -26.484 1.00 92.12 188 SER A N 1
ATOM 1562 C CA . SER A 1 188 ? 13.165 10.864 -26.174 1.00 92.12 188 SER A CA 1
ATOM 1563 C C . SER A 1 188 ? 11.895 10.046 -26.444 1.00 92.12 188 SER A C 1
ATOM 1565 O O . SER A 1 188 ? 10.824 10.370 -25.929 1.00 92.12 188 SER A O 1
ATOM 1567 N N . LYS A 1 189 ? 12.009 8.948 -27.205 1.00 92.69 189 LYS A N 1
ATOM 1568 C CA . LYS A 1 189 ? 10.907 8.014 -27.475 1.00 92.69 189 LYS A CA 1
ATOM 1569 C C . LYS A 1 189 ? 10.531 7.162 -26.266 1.00 92.69 189 LYS A C 1
ATOM 1571 O O . LYS A 1 189 ? 9.399 6.687 -26.188 1.00 92.69 189 LYS A O 1
ATOM 1576 N N . LEU A 1 190 ? 11.453 6.971 -25.319 1.00 94.38 190 LEU A N 1
ATOM 1577 C CA . LEU A 1 190 ? 11.224 6.106 -24.168 1.00 94.38 190 LEU A CA 1
ATOM 1578 C C . LEU A 1 190 ? 10.359 6.801 -23.116 1.00 94.38 190 LEU A C 1
ATOM 1580 O O . LEU A 1 190 ? 10.777 7.754 -22.466 1.00 94.38 190 LEU A O 1
ATOM 1584 N N . LYS A 1 191 ? 9.152 6.270 -22.908 1.00 90.12 191 LYS A N 1
ATOM 1585 C CA . LYS A 1 191 ? 8.177 6.775 -21.927 1.00 90.12 191 LYS A CA 1
ATOM 1586 C C . LYS A 1 191 ? 8.250 6.012 -20.605 1.00 90.12 191 LYS A C 1
ATOM 1588 O O . LYS A 1 191 ? 7.244 5.525 -20.099 1.00 90.12 191 LYS A O 1
ATOM 1593 N N . ILE A 1 192 ? 9.457 5.874 -20.065 1.00 93.44 192 ILE A N 1
ATOM 1594 C CA . ILE A 1 192 ? 9.704 5.153 -18.811 1.00 93.44 192 ILE A CA 1
ATOM 1595 C C . ILE A 1 192 ? 9.931 6.186 -17.713 1.00 93.44 192 ILE A C 1
ATOM 1597 O O . ILE A 1 192 ? 10.806 7.040 -17.825 1.00 93.44 192 ILE A O 1
ATOM 1601 N N . GLN A 1 193 ? 9.139 6.098 -16.650 1.00 92.88 193 GLN A N 1
ATOM 1602 C CA . GLN A 1 193 ? 9.260 6.959 -15.476 1.00 92.88 193 GLN A CA 1
ATOM 1603 C C . GLN A 1 193 ? 9.747 6.160 -14.271 1.00 92.88 193 GLN A C 1
ATOM 1605 O O . GLN A 1 193 ? 9.478 4.962 -14.160 1.00 92.88 193 GLN A O 1
ATOM 1610 N N . SER A 1 194 ? 10.439 6.838 -13.354 1.00 93.94 194 SER A N 1
ATOM 1611 C CA . SER A 1 194 ? 10.891 6.215 -12.111 1.00 93.94 194 SER A CA 1
ATOM 1612 C C . SER A 1 194 ? 9.705 5.722 -11.288 1.00 93.94 194 SER A C 1
ATOM 1614 O O . SER A 1 194 ? 8.693 6.414 -11.135 1.00 93.94 194 SER A O 1
ATOM 1616 N N . LEU A 1 195 ? 9.863 4.544 -10.693 1.00 94.94 195 LEU A N 1
ATOM 1617 C CA . LEU A 1 195 ? 8.963 4.091 -9.648 1.00 94.94 195 LEU A CA 1
ATOM 1618 C C . LEU A 1 195 ? 9.181 4.944 -8.398 1.00 94.94 195 LEU A C 1
ATOM 1620 O O . LEU A 1 195 ? 10.307 5.178 -7.962 1.00 94.94 195 LEU A O 1
ATOM 1624 N N . ILE A 1 196 ? 8.075 5.393 -7.809 1.00 93.25 196 ILE A N 1
ATOM 1625 C CA . ILE A 1 196 ? 8.079 6.240 -6.607 1.00 93.25 196 ILE A CA 1
ATOM 1626 C C . ILE A 1 196 ? 8.297 5.395 -5.342 1.00 93.25 196 ILE A C 1
ATOM 1628 O O . ILE A 1 196 ? 8.832 5.880 -4.348 1.00 93.25 196 ILE A O 1
ATOM 1632 N N . LEU A 1 197 ? 7.874 4.130 -5.364 1.00 93.88 197 LEU A N 1
ATOM 1633 C CA . LEU A 1 197 ? 7.948 3.213 -4.233 1.00 93.88 197 LEU A CA 1
ATOM 1634 C C . LEU A 1 197 ? 8.084 1.758 -4.715 1.00 93.88 197 LEU A C 1
ATOM 1636 O O . LEU A 1 197 ? 7.676 1.448 -5.835 1.00 93.88 197 LEU A O 1
ATOM 1640 N N . PRO A 1 198 ? 8.652 0.854 -3.898 1.00 95.50 198 PRO A N 1
ATOM 1641 C CA . PRO A 1 198 ? 8.763 -0.550 -4.271 1.00 95.50 198 PRO A CA 1
ATOM 1642 C C . PRO A 1 198 ? 7.390 -1.202 -4.454 1.00 95.50 198 PRO A C 1
ATOM 1644 O O . PRO A 1 198 ? 6.582 -1.225 -3.522 1.00 95.50 198 PRO A O 1
ATOM 1647 N N . THR A 1 199 ? 7.140 -1.790 -5.626 1.00 96.25 199 THR A N 1
ATOM 1648 C CA . THR A 1 199 ? 5.837 -2.388 -5.964 1.00 96.25 199 THR A CA 1
ATOM 1649 C C . THR A 1 199 ? 5.460 -3.520 -5.016 1.00 96.25 199 THR A C 1
ATOM 1651 O O . THR A 1 199 ? 4.324 -3.588 -4.565 1.00 96.25 199 THR A O 1
ATOM 1654 N N . THR A 1 200 ? 6.417 -4.369 -4.624 1.00 96.12 200 THR A N 1
ATOM 1655 C CA . THR A 1 200 ? 6.168 -5.437 -3.638 1.00 96.12 200 THR A CA 1
ATOM 1656 C C . THR A 1 200 ? 5.638 -4.875 -2.315 1.00 96.12 200 THR A C 1
ATOM 1658 O O . THR A 1 200 ? 4.692 -5.417 -1.752 1.00 96.12 200 THR A O 1
ATOM 1661 N N . GLY A 1 201 ? 6.215 -3.768 -1.833 1.00 95.94 201 GLY A N 1
ATOM 1662 C CA . GLY A 1 201 ? 5.762 -3.108 -0.608 1.00 95.94 201 GLY A CA 1
ATOM 1663 C C . GLY A 1 201 ? 4.358 -2.527 -0.757 1.00 95.94 201 GLY A C 1
ATOM 1664 O O . GLY A 1 201 ? 3.529 -2.715 0.126 1.00 95.94 201 GLY A O 1
ATOM 1665 N N . LEU A 1 202 ? 4.069 -1.903 -1.903 1.00 96.69 202 LEU A N 1
ATOM 1666 C CA . LEU A 1 202 ? 2.738 -1.376 -2.216 1.00 96.69 202 LEU A CA 1
ATOM 1667 C C . LEU A 1 202 ? 1.663 -2.464 -2.207 1.00 96.69 202 LEU A C 1
ATOM 1669 O O . LEU A 1 202 ? 0.584 -2.271 -1.653 1.00 96.69 202 LEU A O 1
ATOM 1673 N N . LEU A 1 203 ? 1.955 -3.599 -2.843 1.00 97.38 203 LEU A N 1
ATOM 1674 C CA . LEU A 1 203 ? 1.010 -4.703 -2.957 1.00 97.38 203 LEU A CA 1
ATOM 1675 C C . LEU A 1 203 ? 0.759 -5.367 -1.601 1.00 97.38 203 LEU A C 1
ATOM 1677 O O . LEU A 1 203 ? -0.377 -5.725 -1.305 1.00 97.38 203 LEU A O 1
ATOM 1681 N N . LEU A 1 204 ? 1.789 -5.499 -0.759 1.00 97.06 204 LEU A N 1
ATOM 1682 C CA . LEU A 1 204 ? 1.622 -5.978 0.616 1.00 97.06 204 LEU A CA 1
ATOM 1683 C C . LEU A 1 204 ? 0.784 -5.002 1.452 1.00 97.06 204 LEU A C 1
ATOM 1685 O O . LEU A 1 204 ? -0.173 -5.428 2.090 1.00 97.06 204 LEU A O 1
ATOM 1689 N N . GLU A 1 205 ? 1.086 -3.702 1.379 1.00 96.31 205 GLU A N 1
ATOM 1690 C CA . GLU A 1 205 ? 0.333 -2.648 2.073 1.00 96.31 205 GLU A CA 1
ATOM 1691 C C . 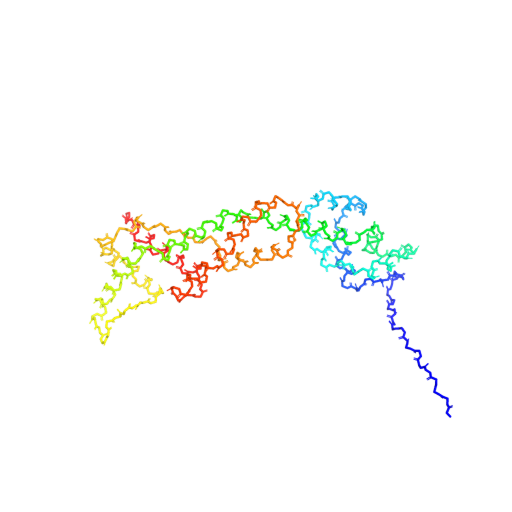GLU A 1 205 ? -1.159 -2.695 1.700 1.00 96.31 205 GLU A C 1
ATOM 1693 O O . GLU A 1 205 ? -2.021 -2.726 2.578 1.00 96.31 205 GLU A O 1
ATOM 1698 N N . PHE A 1 206 ? -1.482 -2.774 0.406 1.00 97.62 206 PHE A N 1
ATOM 1699 C CA . PHE A 1 206 ? -2.877 -2.830 -0.033 1.00 97.62 206 PHE A CA 1
ATOM 1700 C C . PHE A 1 206 ? -3.556 -4.166 0.278 1.00 97.62 206 PHE A C 1
ATOM 1702 O O . PHE A 1 206 ? -4.744 -4.187 0.595 1.00 97.62 206 PHE A O 1
ATOM 1709 N N . LYS A 1 207 ? -2.820 -5.283 0.250 1.00 97.56 207 LYS A N 1
ATOM 1710 C CA . LYS A 1 207 ? -3.348 -6.587 0.669 1.00 97.56 207 LYS A CA 1
ATOM 1711 C C . LYS A 1 207 ? -3.813 -6.556 2.125 1.00 97.56 207 LYS A C 1
ATOM 1713 O O . LYS A 1 207 ? -4.876 -7.092 2.431 1.00 97.56 207 LYS A O 1
ATOM 1718 N N . ASP A 1 208 ? -3.059 -5.906 3.006 1.00 95.50 208 ASP A N 1
ATOM 1719 C CA . ASP A 1 208 ? -3.444 -5.750 4.410 1.00 95.50 208 ASP A CA 1
ATOM 1720 C C . ASP A 1 208 ? -4.701 -4.882 4.562 1.00 95.50 208 ASP A C 1
ATOM 1722 O O . ASP A 1 208 ? -5.576 -5.207 5.363 1.00 95.50 208 ASP A O 1
ATOM 1726 N N . ILE A 1 209 ? -4.834 -3.828 3.750 1.00 96.44 209 ILE A N 1
ATOM 1727 C CA . ILE A 1 209 ? -6.039 -2.982 3.698 1.00 96.44 209 ILE A CA 1
ATOM 1728 C C . ILE A 1 209 ? -7.251 -3.786 3.218 1.00 96.44 209 ILE A C 1
ATOM 1730 O O . ILE A 1 209 ? -8.319 -3.714 3.824 1.00 96.44 209 ILE A O 1
ATOM 1734 N N . LYS A 1 210 ? -7.076 -4.593 2.169 1.00 95.62 210 LYS A N 1
ATOM 1735 C CA . LYS A 1 210 ? -8.115 -5.474 1.625 1.00 95.62 210 LYS A CA 1
ATOM 1736 C C . LYS A 1 210 ? -8.629 -6.481 2.647 1.00 95.62 210 LYS A C 1
ATOM 1738 O O . LYS A 1 210 ? -9.831 -6.702 2.735 1.00 95.62 210 LYS A O 1
ATOM 1743 N N . ASN A 1 211 ? -7.750 -7.028 3.484 1.00 95.38 211 ASN A N 1
ATOM 1744 C CA . ASN A 1 211 ? -8.136 -7.999 4.512 1.00 95.38 211 ASN A CA 1
ATOM 1745 C C . ASN A 1 211 ? -9.038 -7.428 5.619 1.00 95.38 211 ASN A C 1
ATOM 1747 O O . ASN A 1 211 ? -9.667 -8.203 6.337 1.00 95.38 211 ASN A O 1
ATOM 1751 N N . ILE A 1 212 ? -9.080 -6.104 5.787 1.00 95.00 212 ILE A N 1
ATOM 1752 C CA . ILE A 1 212 ? -9.872 -5.436 6.831 1.00 95.00 212 ILE A CA 1
ATOM 1753 C C . ILE A 1 212 ? -11.020 -4.596 6.263 1.00 95.00 212 ILE A C 1
ATOM 1755 O O . ILE A 1 212 ? -11.671 -3.865 7.008 1.00 95.00 212 ILE A O 1
ATOM 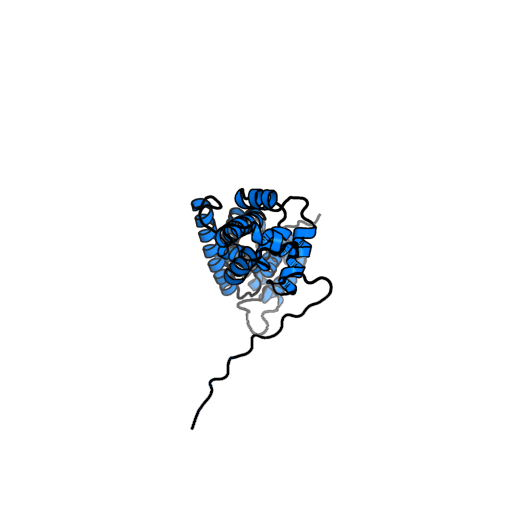1759 N N . TYR A 1 213 ? -11.250 -4.657 4.952 1.00 95.69 213 TYR A N 1
ATOM 1760 C CA . TYR A 1 213 ? -12.349 -3.946 4.320 1.00 95.69 213 TYR A CA 1
ATOM 1761 C C . TYR A 1 213 ? -13.697 -4.495 4.798 1.00 95.69 213 TYR A C 1
ATOM 1763 O O . TYR A 1 213 ? -13.909 -5.704 4.903 1.00 95.69 213 TYR A O 1
ATOM 1771 N N . LEU A 1 214 ? -14.619 -3.574 5.073 1.00 92.38 214 LEU A N 1
ATOM 1772 C CA . LEU A 1 214 ? -16.001 -3.870 5.413 1.00 92.38 214 LEU A CA 1
ATOM 1773 C C . LEU A 1 214 ? -16.911 -3.155 4.416 1.00 92.38 214 LEU A C 1
ATOM 1775 O O . LEU A 1 214 ? -16.713 -1.978 4.106 1.00 92.38 214 LEU A O 1
ATOM 1779 N N . LYS A 1 215 ? -17.931 -3.868 3.939 1.00 91.88 215 LYS A N 1
ATOM 1780 C CA . LYS A 1 215 ? -18.882 -3.355 2.953 1.00 91.88 215 LYS A CA 1
ATOM 1781 C C . LYS A 1 215 ? -19.580 -2.083 3.451 1.00 91.88 215 LYS A C 1
ATOM 1783 O O . LYS A 1 215 ? -20.004 -2.024 4.606 1.00 91.88 215 LYS A O 1
ATOM 1788 N N . GLY A 1 216 ? -19.720 -1.077 2.588 1.00 90.19 216 GLY A N 1
ATOM 1789 C CA . GLY A 1 216 ? -20.375 0.193 2.913 1.00 90.19 216 GLY A CA 1
ATOM 1790 C C . GLY A 1 216 ? -19.549 1.140 3.792 1.00 90.19 216 GLY A C 1
ATOM 1791 O O . GLY A 1 216 ? -20.093 2.094 4.352 1.00 90.19 216 GLY A O 1
ATOM 1792 N N . VAL A 1 217 ? -18.246 0.891 3.968 1.00 90.38 217 VAL A N 1
ATOM 1793 C CA . VAL A 1 217 ? -17.335 1.855 4.616 1.00 90.38 217 VAL A CA 1
ATOM 1794 C C . VAL A 1 217 ? -16.932 2.983 3.663 1.00 90.38 217 VAL A C 1
ATOM 1796 O O . VAL A 1 217 ? -16.793 4.126 4.098 1.00 90.38 217 VAL A O 1
ATOM 1799 N N . ILE A 1 218 ? -16.802 2.666 2.377 1.00 92.62 218 ILE A N 1
ATOM 1800 C CA . ILE A 1 218 ? -16.585 3.591 1.259 1.00 92.62 218 ILE A CA 1
ATOM 1801 C C . ILE A 1 218 ? -17.526 3.203 0.111 1.00 92.62 218 ILE A C 1
ATOM 1803 O O . ILE A 1 218 ? -18.341 2.297 0.273 1.00 92.62 218 ILE A O 1
ATOM 1807 N N . ASP A 1 219 ? -17.438 3.887 -1.030 1.00 94.19 219 ASP A N 1
ATOM 1808 C CA . ASP A 1 219 ? -18.168 3.480 -2.230 1.00 94.19 219 ASP A CA 1
ATOM 1809 C C . ASP A 1 219 ? -17.667 2.108 -2.716 1.00 94.19 219 ASP A C 1
ATOM 1811 O O . ASP A 1 219 ? -16.514 1.961 -3.127 1.00 94.19 219 ASP A O 1
ATOM 1815 N N . ASP A 1 220 ? -18.530 1.095 -2.614 1.00 94.69 220 ASP A N 1
ATOM 1816 C CA . ASP A 1 220 ? -18.172 -0.298 -2.902 1.00 94.69 220 ASP A CA 1
ATOM 1817 C C . ASP A 1 220 ? -17.789 -0.491 -4.381 1.00 94.69 220 ASP A C 1
ATOM 1819 O O . ASP A 1 220 ? -16.872 -1.249 -4.678 1.00 94.69 220 ASP A O 1
ATOM 1823 N N . LEU A 1 221 ? -18.432 0.234 -5.307 1.00 94.81 221 LEU A N 1
ATOM 1824 C CA . LEU A 1 221 ? -18.128 0.148 -6.740 1.00 94.81 221 LEU A CA 1
ATOM 1825 C C . LEU A 1 221 ? -16.753 0.748 -7.055 1.00 94.81 221 LEU A C 1
ATOM 1827 O O . LEU A 1 221 ? -15.980 0.186 -7.832 1.00 94.81 221 LEU A O 1
ATOM 1831 N N . GLU A 1 222 ? -16.418 1.889 -6.451 1.00 93.06 222 GLU A N 1
ATOM 1832 C CA . GLU A 1 222 ? -15.086 2.474 -6.566 1.00 93.06 222 GLU A CA 1
ATOM 1833 C C . GLU A 1 222 ? -14.017 1.551 -5.975 1.00 93.06 222 GLU A C 1
ATOM 1835 O O . GLU A 1 222 ? -12.933 1.423 -6.553 1.00 93.06 222 GLU A O 1
ATOM 1840 N N . TYR A 1 223 ? -14.320 0.898 -4.853 1.00 95.88 223 TYR A N 1
ATOM 1841 C CA . TYR A 1 223 ? -13.406 -0.048 -4.228 1.00 95.88 223 TYR A CA 1
ATOM 1842 C C . TYR A 1 223 ? -13.169 -1.288 -5.096 1.00 95.88 223 TYR A C 1
ATOM 1844 O O . TYR A 1 223 ? -12.010 -1.633 -5.333 1.00 95.88 223 TYR A O 1
ATOM 1852 N N . GLU A 1 224 ? -14.229 -1.894 -5.641 1.00 96.19 224 GLU A N 1
ATOM 1853 C CA . GLU A 1 224 ? -14.151 -3.041 -6.560 1.00 96.19 224 GLU A CA 1
ATOM 1854 C C . GLU A 1 224 ? -13.233 -2.737 -7.757 1.00 96.19 224 GLU A C 1
ATOM 1856 O O . GLU A 1 224 ? -12.341 -3.523 -8.077 1.00 96.19 224 GLU A O 1
ATOM 1861 N N . LEU A 1 225 ? -13.348 -1.545 -8.357 1.00 96.56 225 LEU A N 1
ATOM 1862 C CA . LEU A 1 225 ? -12.455 -1.120 -9.445 1.00 96.56 225 LEU A CA 1
ATOM 1863 C C . LEU A 1 225 ? -10.979 -1.063 -9.021 1.00 96.56 225 LEU A C 1
ATOM 1865 O O . LEU A 1 225 ? -10.080 -1.328 -9.820 1.00 96.56 225 LEU A O 1
ATOM 1869 N N . ILE A 1 226 ? -10.693 -0.682 -7.776 1.00 97.44 226 ILE A N 1
ATOM 1870 C CA . ILE A 1 226 ? -9.319 -0.626 -7.263 1.00 97.44 226 ILE A CA 1
ATOM 1871 C C . ILE A 1 226 ? -8.799 -2.031 -6.965 1.00 97.44 226 ILE A C 1
ATOM 1873 O O . ILE A 1 226 ? -7.616 -2.289 -7.197 1.00 97.44 226 ILE A O 1
ATOM 1877 N N . GLU A 1 227 ? -9.654 -2.946 -6.510 1.00 97.50 227 GLU A N 1
ATOM 1878 C CA . GLU A 1 227 ? -9.299 -4.358 -6.368 1.00 97.50 227 GLU A CA 1
ATOM 1879 C C . GLU A 1 227 ? -8.946 -4.997 -7.716 1.00 97.50 227 GLU A C 1
ATOM 1881 O O . GLU A 1 227 ? -7.934 -5.692 -7.812 1.00 97.50 227 GLU A O 1
ATOM 1886 N N . GLU A 1 228 ? -9.700 -4.697 -8.776 1.00 98.31 228 GLU A N 1
ATOM 1887 C CA . GLU A 1 228 ? -9.378 -5.155 -10.133 1.00 98.31 228 GLU A CA 1
ATOM 1888 C C . GLU A 1 228 ? -8.011 -4.633 -10.605 1.00 98.31 228 GLU A C 1
ATOM 1890 O O . GLU A 1 228 ? -7.202 -5.381 -11.166 1.00 98.31 228 GLU A O 1
ATOM 1895 N N . LEU A 1 229 ? -7.714 -3.352 -10.348 1.00 98.62 229 LEU A N 1
ATOM 1896 C CA . LEU A 1 229 ? -6.401 -2.770 -10.641 1.00 98.62 229 LEU A CA 1
ATOM 1897 C C . LEU A 1 229 ? -5.294 -3.441 -9.818 1.00 98.62 229 LEU A C 1
ATOM 1899 O O . LEU A 1 229 ? -4.225 -3.732 -10.355 1.00 98.62 229 LEU A O 1
ATOM 1903 N N . PHE A 1 230 ? -5.538 -3.715 -8.538 1.00 98.56 230 PHE A N 1
ATOM 1904 C CA . PHE A 1 230 ? -4.599 -4.433 -7.680 1.00 98.56 230 PHE A CA 1
ATOM 1905 C C . PHE A 1 230 ? -4.277 -5.820 -8.250 1.00 98.56 230 PHE A C 1
ATOM 1907 O O . PHE A 1 230 ? -3.103 -6.133 -8.460 1.00 98.56 230 PHE A O 1
ATOM 1914 N N . ASP A 1 231 ? -5.290 -6.622 -8.580 1.00 98.44 231 ASP A N 1
ATOM 1915 C CA . ASP A 1 231 ? -5.100 -7.972 -9.121 1.00 98.44 231 ASP A CA 1
ATOM 1916 C C . ASP A 1 231 ? -4.379 -7.937 -10.479 1.00 98.44 231 ASP A C 1
ATOM 1918 O O . ASP A 1 231 ? -3.472 -8.737 -10.748 1.00 98.44 231 ASP A O 1
ATOM 1922 N N . LYS A 1 232 ? -4.711 -6.958 -11.330 1.00 98.56 232 LYS A N 1
ATOM 1923 C CA . LYS A 1 232 ? -3.999 -6.725 -12.593 1.00 98.56 232 LYS A CA 1
ATOM 1924 C C . LYS A 1 232 ? -2.524 -6.392 -12.352 1.00 98.56 232 LYS A C 1
ATOM 1926 O O . LYS A 1 232 ? -1.659 -6.961 -13.021 1.00 98.56 232 LYS A O 1
ATOM 1931 N N . LEU A 1 233 ? -2.222 -5.518 -11.392 1.00 98.50 233 LEU A N 1
ATOM 1932 C CA . LEU A 1 233 ? -0.850 -5.135 -11.064 1.00 98.50 233 LEU A CA 1
ATOM 1933 C C . LEU A 1 233 ? -0.041 -6.309 -10.492 1.00 98.50 233 LEU A C 1
ATOM 1935 O O . LEU A 1 233 ? 1.108 -6.484 -10.889 1.00 98.50 233 LEU A O 1
ATOM 1939 N N . VAL A 1 234 ? -0.624 -7.149 -9.628 1.00 98.38 234 VAL A N 1
ATOM 1940 C CA . VAL A 1 234 ? 0.025 -8.375 -9.113 1.00 98.38 234 VAL A CA 1
ATOM 1941 C C . VAL A 1 234 ? 0.451 -9.292 -10.266 1.00 98.38 234 VAL A C 1
ATOM 1943 O O . VAL A 1 234 ? 1.596 -9.763 -10.327 1.00 98.38 234 VAL A O 1
ATOM 1946 N N . ASN A 1 235 ? -0.460 -9.518 -11.214 1.00 98.19 235 ASN A N 1
ATOM 1947 C CA . ASN A 1 235 ? -0.200 -10.354 -12.383 1.00 98.19 235 ASN A CA 1
ATOM 1948 C C . ASN A 1 235 ? 0.877 -9.745 -13.291 1.00 98.19 235 ASN A C 1
ATOM 1950 O O . ASN A 1 235 ? 1.799 -10.448 -13.716 1.00 98.19 235 ASN A O 1
ATOM 1954 N N . LEU A 1 236 ? 0.804 -8.436 -13.550 1.00 98.12 236 LEU A N 1
ATOM 1955 C CA . LEU A 1 236 ? 1.795 -7.728 -14.359 1.00 98.12 236 LEU A CA 1
ATOM 1956 C C . LEU A 1 236 ? 3.169 -7.685 -13.697 1.00 98.12 236 LEU A C 1
ATOM 1958 O O . LEU A 1 236 ? 4.151 -7.917 -14.392 1.00 98.12 236 LEU A O 1
ATOM 1962 N N . GLN A 1 237 ? 3.266 -7.471 -12.382 1.00 97.75 237 GLN A N 1
ATOM 1963 C CA . GLN A 1 237 ? 4.548 -7.519 -11.672 1.00 97.75 237 GLN A CA 1
ATOM 1964 C C . GLN A 1 237 ? 5.189 -8.901 -11.837 1.00 97.75 237 GLN A C 1
ATOM 1966 O O . GLN A 1 237 ? 6.371 -9.011 -12.153 1.00 97.75 237 GLN A O 1
ATOM 1971 N N . THR A 1 238 ? 4.400 -9.969 -11.688 1.00 97.25 238 THR A N 1
ATOM 1972 C CA . THR A 1 238 ? 4.884 -11.342 -11.884 1.00 97.25 238 THR A CA 1
ATOM 1973 C C . THR A 1 238 ? 5.351 -11.577 -13.322 1.00 97.25 238 THR A C 1
ATOM 1975 O O . THR A 1 238 ? 6.409 -12.170 -13.542 1.00 97.25 238 THR A O 1
ATOM 1978 N N . LYS A 1 239 ? 4.586 -11.097 -14.311 1.00 97.56 239 LYS A N 1
ATOM 1979 C CA . LYS A 1 239 ? 4.943 -11.187 -15.733 1.00 97.56 239 LYS A CA 1
ATOM 1980 C C . LYS A 1 239 ? 6.229 -10.415 -16.031 1.00 97.56 239 LYS A C 1
ATOM 1982 O O . LYS A 1 239 ? 7.117 -10.979 -16.658 1.00 97.56 239 LYS A O 1
ATOM 1987 N N . LEU A 1 240 ? 6.350 -9.182 -15.539 1.00 96.25 240 LEU A N 1
ATOM 1988 C CA . LEU A 1 240 ? 7.520 -8.318 -15.698 1.00 96.25 240 LEU A CA 1
ATOM 1989 C C . LEU A 1 240 ? 8.773 -8.987 -15.125 1.00 96.25 240 LEU A C 1
ATOM 1991 O O . LEU A 1 240 ? 9.779 -9.108 -15.821 1.00 96.25 240 LEU A O 1
ATOM 1995 N N . LYS A 1 241 ? 8.686 -9.485 -13.884 1.00 95.00 241 LYS A N 1
ATOM 1996 C CA . LYS A 1 241 ? 9.792 -10.177 -13.211 1.00 95.00 241 LYS A CA 1
ATOM 1997 C C . LYS A 1 241 ? 10.273 -11.393 -13.987 1.00 95.00 241 LYS A C 1
ATOM 1999 O O . LYS A 1 241 ? 11.471 -11.573 -14.161 1.00 95.00 241 LYS A O 1
ATOM 2004 N N . ARG A 1 242 ? 9.346 -12.200 -14.507 1.00 95.00 242 ARG A N 1
ATOM 2005 C CA . ARG A 1 242 ? 9.681 -13.362 -15.344 1.00 95.00 242 ARG A CA 1
ATOM 2006 C C . ARG A 1 242 ? 10.262 -12.961 -16.694 1.00 95.00 242 ARG A C 1
ATOM 2008 O O . ARG A 1 242 ? 11.217 -13.582 -17.135 1.00 95.00 242 ARG A O 1
ATOM 2015 N N . PHE A 1 243 ? 9.686 -11.949 -17.340 1.00 92.50 243 PHE A N 1
ATOM 2016 C CA . PHE A 1 243 ? 10.102 -11.500 -18.666 1.00 92.50 243 PHE A CA 1
ATOM 2017 C C . PHE A 1 243 ? 11.540 -10.975 -18.658 1.00 92.50 243 PHE A C 1
ATOM 2019 O O . PHE A 1 243 ? 12.335 -11.359 -19.507 1.00 92.50 243 PHE A O 1
ATOM 2026 N N . PHE A 1 244 ? 11.884 -10.151 -17.667 1.00 90.62 244 PHE A N 1
ATOM 2027 C CA . PHE A 1 244 ? 13.227 -9.585 -17.524 1.00 90.62 244 PHE A CA 1
ATOM 2028 C C . PHE A 1 244 ? 14.170 -10.422 -16.651 1.00 90.62 244 PHE A C 1
ATOM 2030 O O . PHE A 1 244 ? 15.330 -10.053 -16.499 1.00 90.62 244 PHE A O 1
ATOM 2037 N N . ASN A 1 245 ? 13.690 -11.538 -16.091 1.00 90.94 245 ASN A N 1
ATOM 2038 C CA . ASN A 1 245 ? 14.413 -12.375 -15.132 1.00 90.94 245 ASN A CA 1
ATOM 2039 C C . ASN A 1 245 ? 15.004 -11.562 -13.959 1.00 90.94 245 ASN A C 1
ATOM 2041 O O . ASN A 1 245 ? 16.208 -11.580 -13.709 1.00 90.94 245 ASN A O 1
ATOM 2045 N N . ILE A 1 246 ? 14.141 -10.814 -13.264 1.00 91.25 246 ILE A N 1
ATOM 2046 C CA . ILE A 1 246 ? 14.510 -9.916 -12.161 1.00 91.25 246 ILE A CA 1
ATOM 2047 C C . ILE A 1 246 ? 13.750 -10.231 -10.874 1.00 91.25 246 ILE A C 1
ATOM 2049 O O . ILE A 1 246 ? 12.569 -10.583 -10.896 1.00 91.25 246 ILE A O 1
ATOM 2053 N N . ASP A 1 247 ? 14.404 -9.986 -9.740 1.00 90.44 247 ASP A N 1
ATOM 2054 C CA . ASP A 1 247 ? 13.791 -10.123 -8.414 1.00 90.44 247 ASP A CA 1
ATOM 2055 C C . ASP A 1 247 ? 13.225 -8.798 -7.876 1.00 90.44 247 ASP A C 1
ATOM 2057 O O . ASP A 1 247 ? 12.223 -8.786 -7.149 1.00 90.44 247 ASP A O 1
ATOM 2061 N N . ASP A 1 248 ? 13.834 -7.675 -8.267 1.00 92.25 248 ASP A N 1
ATOM 2062 C CA . ASP A 1 248 ? 13.522 -6.324 -7.789 1.00 92.25 248 ASP A CA 1
ATOM 2063 C C . ASP A 1 248 ? 13.191 -5.388 -8.961 1.00 92.25 248 ASP A C 1
ATOM 2065 O O . ASP A 1 248 ? 14.072 -4.834 -9.623 1.00 92.25 248 ASP A O 1
ATOM 2069 N N . ASP A 1 249 ? 11.892 -5.204 -9.203 1.00 94.12 249 ASP A N 1
ATOM 2070 C CA . ASP A 1 249 ? 11.368 -4.314 -10.239 1.00 94.12 249 ASP A CA 1
ATOM 2071 C C . ASP A 1 249 ? 11.657 -2.831 -9.959 1.00 94.12 249 ASP A C 1
ATOM 2073 O O . ASP A 1 249 ? 11.863 -2.058 -10.895 1.00 94.12 249 ASP A O 1
ATOM 2077 N N . PHE A 1 250 ? 11.753 -2.434 -8.686 1.00 95.38 250 PHE A N 1
ATOM 2078 C CA . PHE A 1 250 ? 12.029 -1.052 -8.302 1.00 95.38 250 PHE A CA 1
ATOM 2079 C C . PHE A 1 250 ? 13.447 -0.643 -8.675 1.00 95.38 250 PHE A C 1
ATOM 2081 O O . PHE A 1 250 ? 13.653 0.377 -9.340 1.00 95.38 250 PHE A O 1
ATOM 2088 N N . LYS A 1 251 ? 14.430 -1.456 -8.277 1.00 93.06 251 LYS A N 1
ATOM 2089 C CA . LYS A 1 251 ? 15.828 -1.226 -8.648 1.00 93.06 251 LYS A CA 1
ATOM 2090 C C . LYS A 1 251 ? 15.995 -1.269 -10.167 1.00 93.06 251 LYS A C 1
ATOM 2092 O O . LYS A 1 251 ? 16.622 -0.370 -10.724 1.00 93.06 251 LYS A O 1
ATOM 2097 N N . PHE A 1 252 ? 15.403 -2.272 -10.814 1.00 92.50 252 PHE A N 1
ATOM 2098 C CA . PHE A 1 252 ? 15.497 -2.486 -12.255 1.00 92.50 252 PHE A CA 1
ATOM 2099 C C . PHE A 1 252 ? 14.989 -1.288 -13.067 1.00 92.50 252 PHE A C 1
ATOM 2101 O O . PHE A 1 252 ? 15.738 -0.717 -13.859 1.00 92.50 252 PHE A O 1
ATOM 2108 N N . ILE A 1 253 ? 13.743 -0.857 -12.844 1.00 95.19 253 ILE A N 1
ATOM 2109 C CA . ILE A 1 253 ? 13.155 0.250 -13.613 1.00 95.19 253 ILE A CA 1
ATOM 2110 C C . ILE A 1 253 ? 13.922 1.547 -13.357 1.00 95.19 253 ILE A C 1
ATOM 2112 O O . ILE A 1 253 ? 14.238 2.274 -14.297 1.00 95.19 253 ILE A O 1
ATOM 2116 N N . ASN A 1 254 ? 14.293 1.823 -12.107 1.00 95.19 254 ASN A N 1
ATOM 2117 C CA . ASN A 1 254 ? 15.003 3.057 -11.782 1.00 95.19 254 ASN A CA 1
ATOM 2118 C C . ASN A 1 254 ? 16.436 3.083 -12.343 1.00 95.19 254 ASN A C 1
ATOM 2120 O O . ASN A 1 254 ? 16.949 4.162 -12.636 1.00 95.19 254 ASN A O 1
ATOM 2124 N N . GLN A 1 255 ? 17.089 1.932 -12.537 1.00 94.00 255 GLN A N 1
ATOM 2125 C CA . GLN A 1 255 ? 18.357 1.859 -13.274 1.00 94.00 255 GLN A CA 1
ATOM 2126 C C . GLN A 1 255 ? 18.170 2.194 -14.759 1.00 94.00 255 GLN A C 1
ATOM 2128 O O . GLN A 1 255 ? 18.955 2.968 -15.306 1.00 94.00 255 GLN A O 1
ATOM 2133 N N . ILE A 1 256 ? 17.108 1.690 -15.395 1.00 94.62 256 ILE A N 1
ATOM 2134 C CA . ILE A 1 256 ? 16.782 2.031 -16.790 1.00 94.62 256 ILE A CA 1
ATOM 2135 C C . ILE A 1 256 ? 16.509 3.529 -16.930 1.00 94.62 256 ILE A C 1
ATOM 2137 O O . ILE A 1 256 ? 17.042 4.166 -17.834 1.00 94.62 256 ILE A O 1
ATOM 2141 N N . VAL A 1 257 ? 15.738 4.118 -16.014 1.00 95.50 257 VAL A N 1
ATOM 2142 C CA . VAL A 1 257 ? 15.448 5.559 -16.046 1.00 95.50 257 VAL A CA 1
ATOM 2143 C C . VAL A 1 257 ? 16.726 6.382 -15.909 1.00 95.50 257 VAL A C 1
ATOM 2145 O O . VAL A 1 257 ? 16.955 7.276 -16.718 1.00 95.50 257 VAL A O 1
ATOM 2148 N N . LYS A 1 258 ? 17.617 6.036 -14.971 1.00 95.00 258 LYS A N 1
ATOM 2149 C CA . LYS A 1 258 ? 18.929 6.697 -14.845 1.00 95.00 258 LYS A CA 1
ATOM 2150 C C . LYS A 1 258 ? 19.755 6.610 -16.128 1.00 95.00 258 LYS A C 1
ATOM 2152 O O . LYS A 1 258 ? 20.398 7.585 -16.511 1.00 95.00 258 LYS A O 1
ATOM 2157 N N . PHE A 1 259 ? 19.740 5.452 -16.784 1.00 95.62 259 PHE A N 1
ATOM 2158 C CA . PHE A 1 259 ? 20.431 5.252 -18.052 1.00 95.62 259 PHE A CA 1
ATOM 2159 C C . PHE A 1 259 ? 19.848 6.140 -19.164 1.00 95.62 259 PHE A C 1
ATOM 2161 O O . PHE A 1 259 ? 20.598 6.781 -19.902 1.00 95.62 259 PHE A O 1
ATOM 2168 N N . ILE A 1 260 ? 18.520 6.240 -19.254 1.00 95.06 260 ILE A N 1
ATOM 2169 C CA . ILE A 1 260 ? 17.833 7.123 -20.208 1.00 95.06 260 ILE A CA 1
ATOM 2170 C C . ILE A 1 260 ? 18.180 8.588 -19.932 1.00 95.06 260 ILE A C 1
ATOM 2172 O O . ILE A 1 260 ? 18.583 9.307 -20.843 1.00 95.06 260 ILE A O 1
ATOM 2176 N N . GLU A 1 261 ? 18.090 9.025 -18.676 1.00 94.50 261 GLU A N 1
ATOM 2177 C CA . GLU A 1 261 ? 18.410 10.396 -18.271 1.00 94.50 261 GLU A CA 1
ATOM 2178 C C . GLU A 1 261 ? 19.859 10.773 -18.594 1.00 94.50 261 GLU A C 1
ATOM 2180 O O . GLU A 1 261 ? 20.114 11.883 -19.057 1.00 94.50 261 GLU A O 1
ATOM 2185 N N . PHE A 1 262 ? 20.815 9.863 -18.388 1.00 94.75 262 PHE A N 1
ATOM 2186 C CA . PHE A 1 262 ? 22.214 10.087 -18.756 1.00 94.75 262 PHE A CA 1
ATOM 2187 C C . PHE A 1 262 ? 22.386 10.357 -20.257 1.00 94.75 262 PHE A C 1
ATOM 2189 O O . PHE A 1 262 ? 23.108 11.280 -20.633 1.00 94.75 262 PHE A O 1
ATOM 2196 N N . ASN A 1 263 ? 21.679 9.610 -21.107 1.00 93.44 263 ASN A N 1
ATOM 2197 C CA . ASN A 1 263 ? 21.749 9.773 -22.560 1.00 93.44 263 ASN A CA 1
ATOM 2198 C C . ASN A 1 263 ? 20.914 10.956 -23.089 1.00 93.44 263 ASN A C 1
ATOM 2200 O O . ASN A 1 263 ? 21.181 11.443 -24.184 1.00 93.44 263 ASN A O 1
ATOM 2204 N N . LEU A 1 264 ? 19.932 11.443 -22.323 1.00 91.75 264 LEU A N 1
ATOM 2205 C CA . LEU A 1 264 ? 19.155 12.646 -22.653 1.00 91.75 264 LEU A CA 1
ATOM 2206 C C . LEU A 1 264 ? 19.847 13.952 -22.249 1.00 91.75 264 LEU A C 1
ATOM 2208 O O . LEU A 1 264 ? 19.545 15.000 -22.819 1.00 91.75 264 LEU A O 1
ATOM 2212 N N . LYS A 1 265 ? 20.754 13.922 -21.266 1.00 83.00 265 LYS A N 1
ATOM 2213 C CA . LYS A 1 265 ? 21.525 15.107 -20.874 1.00 83.00 265 LYS A CA 1
ATOM 2214 C C . LYS A 1 265 ? 22.438 15.528 -22.023 1.00 83.00 265 LYS A C 1
ATOM 2216 O O . LYS A 1 265 ? 23.425 14.858 -22.307 1.00 83.00 265 LYS A O 1
ATOM 2221 N N . THR A 1 266 ? 22.142 16.653 -22.659 1.00 63.00 266 THR A N 1
ATOM 2222 C CA . THR A 1 266 ? 23.116 17.370 -23.488 1.00 63.00 266 THR A CA 1
ATOM 2223 C C . THR A 1 266 ? 24.150 18.022 -22.582 1.00 63.00 266 THR A C 1
ATOM 2225 O O . THR A 1 266 ? 23.767 18.676 -21.609 1.00 63.00 266 THR A O 1
ATOM 2228 N N . ASP A 1 267 ? 25.431 17.833 -22.890 1.00 57.38 267 ASP A N 1
ATOM 2229 C CA . ASP A 1 267 ? 26.515 18.503 -22.175 1.00 57.38 267 ASP A CA 1
ATOM 2230 C C . ASP A 1 267 ? 26.310 20.023 -22.300 1.00 57.38 267 ASP A C 1
ATOM 2232 O O . ASP A 1 267 ? 26.070 20.535 -23.398 1.00 57.38 267 ASP A O 1
ATOM 2236 N N . GLN A 1 268 ? 26.280 20.710 -21.155 1.00 38.09 268 GLN A N 1
ATOM 2237 C CA . GLN A 1 268 ? 26.264 22.173 -21.076 1.00 38.09 268 GLN A CA 1
ATOM 2238 C C . GLN A 1 268 ? 27.678 22.720 -21.224 1.00 38.09 268 GLN A C 1
ATOM 2240 O O . GLN A 1 268 ? 28.597 22.111 -20.631 1.00 38.09 268 GLN A O 1
#

pLDDT: mean 88.17, std 16.05, range [30.02, 98.62]

Organism: NCBI:txid1081669